Protein AF-0000000084762102 (afdb_homodimer)

InterPro domains:
  IPR044660 Transcription factor IBH1-like [PTHR33124] (9-179)
  IPR059002 IBH1-like, N-terminal domain [PF26576] (8-66)

Sequence (370 aa):
MHAPTSSRKFKKAFMEQLLVSLQVAGLTSKTMGLQERRDAVRLSSDVAMAVARGRAAPWARALVARHASERRNEALLRRILGGAGYESAAAAGRSRKIVRRSHGACRRKRIKSSVMAASSGSNGGAMVARRMVKKRLQVLRKLVPGGEALHGSFSLLSQVLDYVACLKTQVELMQRLCKGSPAAAMHAPTSSRKFKKAFMEQLLVSLQVAGLTSKTMGLQERRDAVRLSSDVAMAVARGRAAPWARALVARHASERRNEALLRRILGGAGYESAAAAGRSRKIVRRSHGACRRKRIKSSVMAASSGSNGGAMVARRMVKKRLQVLRKLVPGGEALHGSFSLLSQVLDYVACLKTQVELMQRLCKGSPAAA

Nearest PDB structures (foldseek):
  8abq-assembly1_A  TM=1.890E-01  e=4.318E+00  Homo sapiens
  5m4y-assembly3_E  TM=2.101E-01  e=5.786E+00  Saccharomyces cerevisiae S288C
  4p1n-assembly1_A  TM=1.902E-01  e=8.547E+00  Kluyveromyces marxianus
  8abq-assembly1_A  TM=1.891E-01  e=4.547E+00  Homo sapiens
  5m4y-assembly3_E  TM=2.101E-01  e=6.715E+00  Saccharomyces cerevisiae S288C

Organism: Brachypodium distachyon (NCBI:txid15368)

Structure (mmCIF, N/CA/C/O backbone):
data_AF-0000000084762102-model_v1
#
loop_
_entity.id
_entity.type
_entity.pdbx_description
1 polymer 'BHLH domain-containing protein'
#
loop_
_atom_site.group_PDB
_atom_site.id
_atom_site.type_symbol
_atom_site.label_atom_id
_atom_site.label_alt_id
_atom_site.label_comp_id
_atom_site.label_asym_id
_atom_site.label_entity_id
_atom_site.label_seq_id
_atom_site.pdbx_PDB_ins_code
_atom_site.Cartn_x
_atom_site.Cartn_y
_atom_site.Cartn_z
_atom_site.occupancy
_atom_site.B_iso_or_equiv
_atom_site.auth_seq_id
_atom_site.auth_comp_id
_atom_site.auth_asym_id
_atom_site.auth_atom_id
_atom_site.pdbx_PDB_model_num
ATOM 1 N N . MET A 1 1 ? 0.355 -17.281 11.844 1 30.28 1 MET A N 1
ATOM 2 C CA . MET A 1 1 ? 1.387 -16.328 12.211 1 30.28 1 MET A CA 1
ATOM 3 C C . MET A 1 1 ? 1.062 -14.938 11.656 1 30.28 1 MET A C 1
ATOM 5 O O . MET A 1 1 ? 0.803 -14.789 10.461 1 30.28 1 MET A O 1
ATOM 9 N N . HIS A 1 2 ? 0.447 -14.078 12.375 1 42.88 2 HIS A N 1
ATOM 10 C CA . HIS A 1 2 ? 0.107 -12.703 12.039 1 42.88 2 HIS A CA 1
ATOM 11 C C . HIS A 1 2 ? 1.284 -11.992 11.383 1 42.88 2 HIS A C 1
ATOM 13 O O . HIS A 1 2 ? 2.441 -12.273 11.695 1 42.88 2 HIS A O 1
ATOM 19 N N . ALA A 1 3 ? 1.123 -11.555 10.203 1 54.53 3 ALA A N 1
ATOM 20 C CA . ALA A 1 3 ? 2.229 -10.82 9.586 1 54.53 3 ALA A CA 1
ATOM 21 C C . ALA A 1 3 ? 2.863 -9.852 10.57 1 54.53 3 ALA A C 1
ATOM 23 O O . ALA A 1 3 ? 2.16 -9.148 11.305 1 54.53 3 ALA A O 1
ATOM 24 N N . PRO A 1 4 ? 4.129 -10.109 11.008 1 54.22 4 PRO A N 1
ATOM 25 C CA . PRO A 1 4 ? 4.824 -9.258 11.969 1 54.22 4 PRO A CA 1
ATOM 26 C C . PRO A 1 4 ? 4.457 -7.781 11.828 1 54.22 4 PRO A C 1
ATOM 28 O O . PRO A 1 4 ? 4.438 -7.047 12.82 1 54.22 4 PRO A O 1
ATOM 31 N N . THR A 1 5 ? 3.953 -7.406 10.648 1 63.97 5 THR A N 1
ATOM 32 C CA . THR A 1 5 ? 3.746 -5.988 10.383 1 63.97 5 THR A CA 1
ATOM 33 C C . THR A 1 5 ? 2.352 -5.551 10.82 1 63.97 5 THR A C 1
ATOM 35 O O . THR A 1 5 ? 2.051 -4.355 10.844 1 63.97 5 THR A O 1
ATOM 38 N N . SER A 1 6 ? 1.532 -6.426 11.148 1 64.31 6 SER A N 1
ATOM 39 C CA . SER A 1 6 ? 0.206 -6.047 11.625 1 64.31 6 SER A CA 1
ATOM 40 C C . SER A 1 6 ? 0.174 -5.93 13.141 1 64.31 6 SER A C 1
ATOM 42 O O . SER A 1 6 ? -0.817 -5.473 13.719 1 64.31 6 SER A O 1
ATOM 44 N N . SER A 1 7 ? 1.326 -6.07 13.633 1 76.88 7 SER A N 1
ATOM 45 C CA . SER A 1 7 ? 1.399 -6.117 15.086 1 76.88 7 SER A CA 1
ATOM 46 C C . SER A 1 7 ? 1.451 -4.715 15.68 1 76.88 7 SER A C 1
ATOM 48 O O . SER A 1 7 ? 1.915 -3.777 15.031 1 76.88 7 SER A O 1
ATOM 50 N N . ARG A 1 8 ? 0.968 -4.668 16.891 1 86 8 ARG A N 1
ATOM 51 C CA . ARG A 1 8 ? 1.026 -3.439 17.672 1 86 8 ARG A CA 1
ATOM 52 C C . ARG A 1 8 ? 2.469 -2.992 17.891 1 86 8 ARG A C 1
ATOM 54 O O . ARG A 1 8 ? 2.758 -1.793 17.891 1 86 8 ARG A O 1
ATOM 61 N N . LYS A 1 9 ? 3.303 -3.982 18.047 1 90.38 9 LYS A N 1
ATOM 62 C CA . LYS A 1 9 ? 4.715 -3.68 18.25 1 90.38 9 LYS A CA 1
ATOM 63 C C . LYS A 1 9 ? 5.312 -2.992 17.031 1 90.38 9 LYS A C 1
ATOM 65 O O . LYS A 1 9 ? 6.059 -2.018 17.156 1 90.38 9 LYS A O 1
ATOM 70 N N . PHE A 1 10 ? 4.992 -3.404 15.906 1 93.81 10 PHE A N 1
ATOM 71 C CA . PHE A 1 10 ? 5.492 -2.809 14.68 1 93.81 10 PHE A CA 1
ATOM 72 C C . PHE A 1 10 ? 4.945 -1.397 14.492 1 93.81 10 PHE A C 1
ATOM 74 O O . PHE A 1 10 ? 5.688 -0.476 14.148 1 93.81 10 PHE A O 1
ATOM 81 N N . LYS A 1 11 ? 3.75 -1.204 14.727 1 93.19 11 LYS A N 1
ATOM 82 C CA . LYS A 1 11 ? 3.123 0.104 14.555 1 93.19 11 LYS A CA 1
ATOM 83 C C . LYS A 1 11 ? 3.732 1.132 15.508 1 93.19 11 LYS A C 1
ATOM 85 O O . LYS A 1 11 ? 3.955 2.281 15.125 1 93.19 11 LYS A O 1
ATOM 90 N N . LYS A 1 12 ? 3.979 0.691 16.719 1 94.38 12 LYS A N 1
ATOM 91 C CA . LYS A 1 12 ? 4.598 1.583 17.688 1 94.38 12 LYS A CA 1
ATOM 92 C C . LYS A 1 12 ? 6.012 1.969 17.266 1 94.38 12 LYS A C 1
ATOM 94 O O . LYS A 1 12 ? 6.379 3.145 17.312 1 94.38 12 LYS A O 1
ATOM 99 N N . ALA A 1 13 ? 6.758 0.988 16.859 1 95.12 13 ALA A N 1
ATOM 100 C CA . ALA A 1 13 ? 8.117 1.249 16.391 1 95.12 13 ALA A CA 1
ATOM 101 C C . ALA A 1 13 ? 8.109 2.172 15.172 1 95.12 13 ALA A C 1
ATOM 103 O O . ALA A 1 13 ? 8.922 3.09 15.078 1 95.12 13 ALA A O 1
ATOM 104 N N . PHE A 1 14 ? 7.223 1.948 14.312 1 96.5 14 PHE A N 1
ATOM 105 C CA . PHE A 1 14 ? 7.07 2.76 13.109 1 96.5 14 PHE A CA 1
ATOM 106 C C . PHE A 1 14 ? 6.734 4.203 13.469 1 96.5 14 PHE A C 1
ATOM 108 O O . PHE A 1 14 ? 7.371 5.133 12.977 1 96.5 14 PHE A O 1
ATOM 115 N N . MET A 1 15 ? 5.809 4.367 14.328 1 94.38 15 MET A N 1
ATOM 116 C CA . MET A 1 15 ? 5.379 5.711 14.719 1 94.38 15 MET A CA 1
ATOM 117 C C . MET A 1 15 ? 6.512 6.465 15.406 1 94.38 15 MET A C 1
ATOM 119 O O . MET A 1 15 ? 6.742 7.641 15.125 1 94.38 15 MET A O 1
ATOM 123 N N . GLU A 1 16 ? 7.164 5.762 16.234 1 95.44 16 GLU A N 1
ATOM 124 C CA . GLU A 1 16 ? 8.297 6.375 16.922 1 95.44 16 GLU A CA 1
ATOM 125 C C . GLU A 1 16 ? 9.367 6.82 15.93 1 95.44 16 GLU A C 1
ATOM 127 O O . GLU A 1 16 ? 9.859 7.949 16 1 95.44 16 GLU A O 1
ATOM 132 N N . GLN A 1 17 ? 9.68 5.953 15.016 1 95.69 17 GLN A N 1
ATOM 133 C CA . GLN A 1 17 ? 10.68 6.285 14.008 1 95.69 17 GLN A CA 1
ATOM 134 C C . GLN A 1 17 ? 10.211 7.422 13.109 1 95.69 17 GLN A C 1
ATOM 136 O O . GLN A 1 17 ? 11.008 8.266 12.703 1 95.69 17 GLN A O 1
ATOM 141 N N . LEU A 1 18 ? 8.977 7.41 12.773 1 94.69 18 LEU A N 1
ATOM 142 C CA . LEU A 1 18 ? 8.398 8.445 11.922 1 94.69 18 LEU A CA 1
ATOM 143 C C . LEU A 1 18 ? 8.5 9.812 12.578 1 94.69 18 LEU A C 1
ATOM 145 O O . LEU A 1 18 ? 8.953 10.773 11.953 1 94.69 18 LEU A O 1
ATOM 149 N N . LEU A 1 19 ? 8.203 9.906 13.82 1 93.44 19 LEU A N 1
ATOM 150 C CA . LEU A 1 19 ? 8.227 11.172 14.547 1 93.44 19 LEU A CA 1
ATOM 151 C C . LEU A 1 19 ? 9.648 11.695 14.68 1 93.44 19 LEU A C 1
ATOM 153 O O . LEU A 1 19 ? 9.898 12.891 14.492 1 93.44 19 LEU A O 1
ATOM 157 N N . VAL A 1 20 ? 10.531 10.828 14.992 1 94.06 20 VAL A N 1
ATOM 158 C CA . VAL A 1 20 ? 11.938 11.211 15.094 1 94.06 20 VAL A CA 1
ATOM 159 C C . VAL A 1 20 ? 12.438 11.719 13.742 1 94.06 20 VAL A C 1
ATOM 161 O O . VAL A 1 20 ? 13.094 12.758 13.672 1 94.06 20 VAL A O 1
ATOM 164 N N . SER A 1 21 ? 12.117 11.023 12.672 1 95.19 21 SER A N 1
ATOM 165 C CA . SER A 1 21 ? 12.57 11.398 11.336 1 95.19 21 SER A CA 1
ATOM 166 C C . SER A 1 21 ? 12 12.742 10.906 1 95.19 21 SER A C 1
ATOM 168 O O . SER A 1 21 ? 12.703 13.562 10.32 1 95.19 21 SER A O 1
ATOM 170 N N . LEU A 1 22 ? 10.781 12.938 11.188 1 93 22 LEU A N 1
ATOM 171 C CA . LEU A 1 22 ? 10.141 14.211 10.859 1 93 22 LEU A CA 1
ATOM 172 C C . LEU A 1 22 ? 10.805 15.359 11.609 1 93 22 LEU A C 1
ATOM 174 O O . LEU A 1 22 ? 11.023 16.438 11.039 1 93 22 LEU A O 1
ATOM 178 N N . GLN A 1 23 ? 11.109 15.094 12.82 1 92.62 23 GLN A N 1
ATOM 179 C CA . GLN A 1 23 ? 11.75 16.109 13.648 1 92.62 23 GLN A CA 1
ATOM 180 C C . GLN A 1 23 ? 13.133 16.469 13.117 1 92.62 23 GLN A C 1
ATOM 182 O O . GLN A 1 23 ? 13.461 17.641 12.969 1 92.62 23 GLN A O 1
ATOM 187 N N . VAL A 1 24 ? 13.859 15.484 12.82 1 94 24 VAL A N 1
ATOM 188 C CA . VAL A 1 24 ? 15.227 15.711 12.367 1 94 24 VAL A CA 1
ATOM 189 C C . VAL A 1 24 ? 15.219 16.312 10.969 1 94 24 VAL A C 1
ATOM 191 O O . VAL A 1 24 ? 16.156 17.016 10.578 1 94 24 VAL A O 1
ATOM 194 N N . ALA A 1 25 ? 14.203 16.016 10.188 1 93.69 25 ALA A N 1
ATOM 195 C CA . ALA A 1 25 ? 14.062 16.594 8.852 1 93.69 25 ALA A CA 1
ATOM 196 C C . ALA A 1 25 ? 13.742 18.078 8.938 1 93.69 25 ALA A C 1
ATOM 198 O O . ALA A 1 25 ? 13.898 18.812 7.953 1 93.69 25 ALA A O 1
ATOM 199 N N . GLY A 1 26 ? 13.289 18.562 10.062 1 88.19 26 GLY A N 1
ATOM 200 C CA . GLY A 1 26 ? 13.062 19.984 10.273 1 88.19 26 GLY A CA 1
ATOM 201 C C . GLY A 1 26 ? 11.625 20.391 10.016 1 88.19 26 GLY A C 1
ATOM 202 O O . GLY A 1 26 ? 11.359 21.547 9.68 1 88.19 26 GLY A O 1
ATOM 203 N N . LEU A 1 27 ? 10.742 19.516 10.008 1 82.31 27 LEU A N 1
ATOM 204 C CA . LEU A 1 27 ? 9.359 19.828 9.656 1 82.31 27 LEU A CA 1
ATOM 205 C C . LEU A 1 27 ? 8.75 20.812 10.656 1 82.31 27 LEU A C 1
ATOM 207 O O . LEU A 1 27 ? 7.75 21.469 10.359 1 82.31 27 LEU A O 1
ATOM 211 N N . THR A 1 28 ? 9.391 21 11.664 1 76.75 28 THR A N 1
ATOM 212 C CA . THR A 1 28 ? 8.898 21.984 12.617 1 76.75 28 THR A CA 1
ATOM 213 C C . THR A 1 28 ? 9.406 23.391 12.258 1 76.75 28 THR A C 1
ATOM 215 O O . THR A 1 28 ? 8.945 24.375 12.828 1 76.75 28 THR A O 1
ATOM 218 N N . SER A 1 29 ? 10.203 23.328 11.25 1 77.62 29 SER A N 1
ATOM 219 C CA . SER A 1 29 ? 10.758 24.625 10.859 1 77.62 29 SER A CA 1
ATOM 220 C C . SER A 1 29 ? 9.773 25.406 10.008 1 77.62 29 SER A C 1
ATOM 222 O O . SER A 1 29 ? 9.094 24.844 9.148 1 77.62 29 SER A O 1
ATOM 224 N N . LYS A 1 30 ? 9.703 26.703 10.164 1 76.12 30 LYS A N 1
ATOM 225 C CA . LYS A 1 30 ? 8.805 27.594 9.438 1 76.12 30 LYS A CA 1
ATOM 226 C C . LYS A 1 30 ? 9.438 28.062 8.125 1 76.12 30 LYS A C 1
ATOM 228 O O . LYS A 1 30 ? 8.758 28.656 7.277 1 76.12 30 LYS A O 1
ATOM 233 N N . THR A 1 31 ? 10.586 27.656 7.871 1 83.38 31 THR A N 1
ATOM 234 C CA . THR A 1 31 ? 11.281 28.188 6.703 1 83.38 31 THR A CA 1
ATOM 235 C C . THR A 1 31 ? 11.258 27.172 5.555 1 83.38 31 THR A C 1
ATOM 237 O O . THR A 1 31 ? 11.68 27.5 4.441 1 83.38 31 THR A O 1
ATOM 240 N N . MET A 1 32 ? 10.688 26.172 5.84 1 84.19 32 MET A N 1
ATOM 241 C CA . MET A 1 32 ? 10.688 25.125 4.816 1 84.19 32 MET A CA 1
ATOM 242 C C . MET A 1 32 ? 9.641 25.422 3.746 1 84.19 32 MET A C 1
ATOM 244 O O . MET A 1 32 ? 8.492 25.75 4.066 1 84.19 32 MET A O 1
ATOM 248 N N . GLY A 1 33 ? 10.109 25.406 2.48 1 86.25 33 GLY A N 1
ATOM 249 C CA . GLY A 1 33 ? 9.172 25.547 1.385 1 86.25 33 GLY A CA 1
ATOM 250 C C . GLY A 1 33 ? 8.211 24.391 1.256 1 86.25 33 GLY A C 1
ATOM 251 O O . GLY A 1 33 ? 8.391 23.344 1.897 1 86.25 33 GLY A O 1
ATOM 252 N N . LEU A 1 34 ? 7.199 24.531 0.504 1 85.81 34 LEU A N 1
ATOM 253 C CA . LEU A 1 34 ? 6.137 23.547 0.362 1 85.81 34 LEU A CA 1
ATOM 254 C C . LEU A 1 34 ? 6.676 22.234 -0.212 1 85.81 34 LEU A C 1
ATOM 256 O O . LEU A 1 34 ? 6.379 21.156 0.305 1 85.81 34 LEU A O 1
ATOM 260 N N . GLN A 1 35 ? 7.492 22.391 -1.281 1 89.44 35 GLN A N 1
ATOM 261 C CA . GLN A 1 35 ? 8.055 21.203 -1.915 1 89.44 35 GLN A CA 1
ATOM 262 C C . GLN A 1 35 ? 9.023 20.484 -0.979 1 89.44 35 GLN A C 1
ATOM 264 O O . GLN A 1 35 ? 9.031 19.266 -0.909 1 89.44 35 GLN A O 1
ATOM 269 N N . GLU A 1 36 ? 9.797 21.25 -0.343 1 90.06 36 GLU A N 1
ATOM 270 C CA . GLU A 1 36 ? 10.75 20.656 0.597 1 90.06 36 GLU A CA 1
ATOM 271 C C . GLU A 1 36 ? 10.031 19.953 1.741 1 90.06 36 GLU A C 1
ATOM 273 O O . GLU A 1 36 ? 10.477 18.906 2.209 1 90.06 36 GLU A O 1
ATOM 278 N N . ARG A 1 37 ? 8.953 20.531 2.174 1 89.69 37 ARG A N 1
ATOM 279 C CA . ARG A 1 37 ? 8.148 19.922 3.236 1 89.69 37 ARG A CA 1
ATOM 280 C C . ARG A 1 37 ? 7.547 18.609 2.789 1 89.69 37 ARG A C 1
ATOM 282 O O . ARG A 1 37 ? 7.547 17.625 3.545 1 89.69 37 ARG A O 1
ATOM 289 N N . ARG A 1 38 ? 7.066 18.641 1.606 1 88.56 38 ARG A N 1
ATOM 290 C CA . ARG A 1 38 ? 6.512 17.422 1.04 1 88.56 38 ARG A CA 1
ATOM 291 C C . ARG A 1 38 ? 7.57 16.328 0.961 1 88.56 38 ARG A C 1
ATOM 293 O O . ARG A 1 38 ? 7.305 15.164 1.301 1 88.56 38 ARG A O 1
ATOM 300 N N . ASP A 1 39 ? 8.719 16.703 0.572 1 93.5 39 ASP A N 1
ATOM 301 C CA . ASP A 1 39 ? 9.805 15.742 0.471 1 93.5 39 ASP A CA 1
ATOM 302 C C . ASP A 1 39 ? 10.227 15.234 1.851 1 93.5 39 ASP A C 1
ATOM 304 O O . ASP A 1 39 ? 10.562 14.062 2.012 1 93.5 39 ASP A O 1
ATOM 308 N N . ALA A 1 40 ? 10.188 16.109 2.744 1 94.56 40 ALA A N 1
ATOM 309 C CA . ALA A 1 40 ? 10.555 15.742 4.109 1 94.56 40 ALA A CA 1
ATOM 310 C C . ALA A 1 40 ? 9.586 14.703 4.672 1 94.56 40 ALA A C 1
ATOM 312 O O . ALA A 1 40 ? 10.016 13.727 5.297 1 94.56 40 ALA A O 1
ATOM 313 N N . VAL A 1 41 ? 8.305 14.883 4.457 1 94.06 41 VAL A N 1
ATOM 314 C CA . VAL A 1 41 ? 7.301 13.938 4.938 1 94.06 41 VAL A CA 1
ATOM 315 C C . VAL A 1 41 ? 7.457 12.602 4.211 1 94.06 41 VAL A C 1
ATOM 317 O O . VAL A 1 41 ? 7.461 11.547 4.84 1 94.06 41 VAL A O 1
ATOM 320 N N . ARG A 1 42 ? 7.633 12.68 2.949 1 95 42 ARG A N 1
ATOM 321 C CA . ARG A 1 42 ? 7.777 11.484 2.121 1 95 42 ARG A CA 1
ATOM 322 C C . ARG A 1 42 ? 8.992 10.664 2.547 1 95 42 ARG A C 1
ATOM 324 O O . ARG A 1 42 ? 8.875 9.469 2.83 1 95 42 ARG A O 1
ATOM 331 N N . LEU A 1 43 ? 10.102 11.289 2.609 1 97 43 LEU A N 1
ATOM 332 C CA . LEU A 1 43 ? 11.344 10.594 2.934 1 97 43 LEU A CA 1
ATOM 333 C C . LEU A 1 43 ? 11.312 10.078 4.371 1 97 43 LEU A C 1
ATOM 335 O O . LEU A 1 43 ? 11.727 8.953 4.641 1 97 43 LEU A O 1
ATOM 339 N N . SER A 1 44 ? 10.805 10.906 5.25 1 96.5 44 SER A N 1
ATOM 340 C CA . SER A 1 44 ? 10.719 10.492 6.645 1 96.5 44 SER A CA 1
ATOM 341 C C . SER A 1 44 ? 9.82 9.266 6.805 1 96.5 44 SER A C 1
ATOM 343 O O . SER A 1 44 ? 10.172 8.328 7.516 1 96.5 44 SER A O 1
ATOM 345 N N . SER A 1 45 ? 8.703 9.32 6.121 1 96.19 45 SER A N 1
ATOM 346 C CA . SER A 1 45 ? 7.75 8.219 6.25 1 96.19 45 SER A CA 1
ATOM 347 C C . SER A 1 45 ? 8.305 6.938 5.645 1 96.19 45 SER A C 1
ATOM 349 O O . SER A 1 45 ? 8.156 5.859 6.223 1 96.19 45 SER A O 1
ATOM 351 N N . ASP A 1 46 ? 8.938 7.008 4.5 1 96.69 46 ASP A N 1
ATOM 352 C CA . ASP A 1 46 ? 9.5 5.832 3.834 1 96.69 46 ASP A CA 1
ATOM 353 C C . ASP A 1 46 ? 10.664 5.258 4.629 1 96.69 46 ASP A C 1
ATOM 355 O O . ASP A 1 46 ? 10.758 4.043 4.809 1 96.69 46 ASP A O 1
ATOM 359 N N . VAL A 1 47 ? 11.492 6.098 5.145 1 96.94 47 VAL A N 1
ATOM 360 C CA . VAL A 1 47 ? 12.641 5.656 5.926 1 96.94 47 VAL A CA 1
ATOM 361 C C . VAL A 1 47 ? 12.164 5.043 7.242 1 96.94 47 VAL A C 1
ATOM 363 O O . VAL A 1 47 ? 12.656 3.99 7.656 1 96.94 47 VAL A O 1
ATOM 366 N N . ALA A 1 48 ? 11.227 5.707 7.863 1 96.81 48 ALA A N 1
ATOM 367 C CA . ALA A 1 48 ? 10.695 5.184 9.117 1 96.81 48 ALA A CA 1
ATOM 368 C C . ALA A 1 48 ? 10.117 3.785 8.93 1 96.81 48 ALA A C 1
ATOM 370 O O . ALA A 1 48 ? 10.328 2.9 9.758 1 96.81 48 ALA A O 1
ATOM 371 N N . MET A 1 49 ? 9.422 3.594 7.852 1 95.75 49 MET A N 1
ATOM 372 C CA . MET A 1 49 ? 8.859 2.283 7.527 1 95.75 49 MET A CA 1
ATOM 373 C C . MET A 1 49 ? 9.969 1.248 7.359 1 95.75 49 MET A C 1
ATOM 375 O O . MET A 1 49 ? 9.883 0.147 7.906 1 95.75 49 MET A O 1
ATOM 379 N N . ALA A 1 50 ? 10.945 1.618 6.617 1 96.62 50 ALA A N 1
ATOM 380 C CA . ALA A 1 50 ? 12.055 0.707 6.336 1 96.62 50 ALA A CA 1
ATOM 381 C C . ALA A 1 50 ? 12.805 0.347 7.613 1 96.62 50 ALA A C 1
ATOM 383 O O . ALA A 1 50 ? 13.109 -0.825 7.855 1 96.62 50 ALA A O 1
ATOM 384 N N . VAL A 1 51 ? 13.031 1.302 8.461 1 95.25 51 VAL A N 1
ATOM 385 C CA . VAL A 1 51 ? 13.797 1.103 9.688 1 95.25 51 VAL A CA 1
ATOM 386 C C . VAL A 1 51 ? 12.992 0.258 10.672 1 95.25 51 VAL A C 1
ATOM 388 O O . VAL A 1 51 ? 13.523 -0.666 11.289 1 95.25 51 VAL A O 1
ATOM 391 N N . ALA A 1 52 ? 11.727 0.611 10.773 1 95.62 52 ALA A N 1
ATOM 392 C CA . ALA A 1 52 ? 10.867 -0.124 11.695 1 95.62 52 ALA A CA 1
ATOM 393 C C . ALA A 1 52 ? 10.758 -1.593 11.297 1 95.62 52 ALA A C 1
ATOM 395 O O . ALA A 1 52 ? 10.703 -2.475 12.156 1 95.62 52 ALA A O 1
ATOM 396 N N . ARG A 1 53 ? 10.688 -1.909 10 1 94.69 53 ARG A N 1
ATOM 397 C CA . ARG A 1 53 ? 10.586 -3.287 9.523 1 94.69 53 ARG A CA 1
ATOM 398 C C . ARG A 1 53 ? 11.891 -4.039 9.742 1 94.69 53 ARG A C 1
ATOM 400 O O . ARG A 1 53 ? 11.883 -5.242 10.016 1 94.69 53 ARG A O 1
ATOM 407 N N . GLY A 1 54 ? 12.898 -3.318 9.508 1 90.31 54 GLY A N 1
ATOM 408 C CA . GLY A 1 54 ? 14.219 -3.914 9.656 1 90.31 54 GLY A CA 1
ATOM 409 C C . GLY A 1 54 ? 14.992 -3.979 8.359 1 90.31 54 GLY A C 1
ATOM 410 O O . GLY A 1 54 ? 14.43 -4.309 7.309 1 90.31 54 GLY A O 1
ATOM 411 N N . ARG A 1 55 ? 16.188 -3.852 8.508 1 76.31 55 ARG A N 1
ATOM 412 C CA . ARG A 1 55 ? 17.094 -3.736 7.375 1 76.31 55 ARG A CA 1
ATOM 413 C C . ARG A 1 55 ? 17.25 -5.07 6.648 1 76.31 55 ARG A C 1
ATOM 415 O O . ARG A 1 55 ? 17.703 -5.113 5.504 1 76.31 55 ARG A O 1
ATOM 422 N N . ALA A 1 56 ? 16.75 -5.988 7.289 1 82.25 56 ALA A N 1
ATOM 423 C CA . ALA A 1 56 ? 16.906 -7.312 6.699 1 82.25 56 ALA A CA 1
ATOM 424 C C . ALA A 1 56 ? 15.867 -7.555 5.605 1 82.25 56 ALA A C 1
ATOM 426 O O . ALA A 1 56 ? 16.031 -8.461 4.777 1 82.25 56 ALA A O 1
ATOM 427 N N . ALA A 1 57 ? 14.82 -6.746 5.641 1 90.25 57 ALA A N 1
ATOM 428 C CA . ALA A 1 57 ? 13.844 -6.891 4.57 1 90.25 57 ALA A CA 1
ATOM 429 C C . ALA A 1 57 ? 14.375 -6.32 3.258 1 90.25 57 ALA A C 1
ATOM 431 O O . ALA A 1 57 ? 14.711 -5.137 3.178 1 90.25 57 ALA A O 1
ATOM 432 N N . PRO A 1 58 ? 14.477 -7.117 2.219 1 91.69 58 PRO A N 1
ATOM 433 C CA . PRO A 1 58 ? 15.078 -6.676 0.96 1 91.69 58 PRO A CA 1
ATOM 434 C C . PRO A 1 58 ? 14.398 -5.438 0.381 1 91.69 58 PRO A C 1
ATOM 436 O O . PRO A 1 58 ? 15.07 -4.551 -0.151 1 91.69 58 PRO A O 1
ATOM 439 N N . TRP A 1 59 ? 13.086 -5.43 0.478 1 94.94 59 TRP A N 1
ATOM 440 C CA . TRP A 1 59 ? 12.383 -4.277 -0.076 1 94.94 59 TRP A CA 1
ATOM 441 C C . TRP A 1 59 ? 12.742 -3.006 0.687 1 94.94 59 TRP A C 1
ATOM 443 O O . TRP A 1 59 ? 12.812 -1.922 0.101 1 94.94 59 TRP A O 1
ATOM 453 N N . ALA A 1 60 ? 12.969 -3.068 2.002 1 96.38 60 ALA A N 1
ATOM 454 C CA . ALA A 1 60 ? 13.289 -1.92 2.846 1 96.38 60 ALA A CA 1
ATOM 455 C C . ALA A 1 60 ? 14.625 -1.306 2.455 1 96.38 60 ALA A C 1
ATOM 457 O O . ALA A 1 60 ? 14.734 -0.09 2.273 1 96.38 60 ALA A O 1
ATOM 458 N N . ARG A 1 61 ? 15.57 -2.178 2.271 1 94.38 61 ARG A N 1
ATOM 459 C CA . ARG A 1 61 ? 16.891 -1.721 1.84 1 94.38 61 ARG A CA 1
ATOM 460 C C . ARG A 1 61 ? 16.828 -1.101 0.448 1 94.38 61 ARG A C 1
ATOM 462 O O . ARG A 1 61 ? 17.422 -0.055 0.2 1 94.38 61 ARG A O 1
ATOM 469 N N . ALA A 1 62 ? 16.125 -1.75 -0.394 1 96 62 ALA A N 1
ATOM 470 C CA . ALA A 1 62 ? 16 -1.271 -1.77 1 96 62 ALA A CA 1
ATOM 471 C C . ALA A 1 62 ? 15.297 0.084 -1.82 1 96 62 ALA A C 1
ATOM 473 O O . ALA A 1 62 ? 15.68 0.958 -2.602 1 96 62 ALA A O 1
ATOM 474 N N . LEU A 1 63 ? 14.312 0.29 -1.018 1 96.06 63 LEU A N 1
ATOM 475 C CA . LEU A 1 63 ? 13.547 1.532 -0.97 1 96.06 63 LEU A CA 1
ATOM 476 C C . LEU A 1 63 ? 14.438 2.701 -0.56 1 96.06 63 LEU A C 1
ATOM 478 O O . LEU A 1 63 ? 14.445 3.742 -1.222 1 96.06 63 LEU A O 1
ATOM 482 N N . VAL A 1 64 ? 15.18 2.477 0.509 1 96.81 64 VAL A N 1
ATOM 483 C CA . VAL A 1 64 ? 16.047 3.529 1.021 1 96.81 64 VAL A CA 1
ATOM 484 C C . VAL A 1 64 ? 17.172 3.812 0.017 1 96.81 64 VAL A C 1
ATOM 486 O O . VAL A 1 64 ? 17.516 4.969 -0.22 1 96.81 64 VAL A O 1
ATOM 489 N N . ALA A 1 65 ? 17.656 2.777 -0.606 1 96.31 65 ALA A N 1
ATOM 490 C CA . ALA A 1 65 ? 18.703 2.938 -1.612 1 96.31 65 ALA A CA 1
ATOM 491 C C . ALA A 1 65 ? 18.188 3.742 -2.807 1 96.31 65 ALA A C 1
ATOM 493 O O . ALA A 1 65 ? 18.922 4.57 -3.359 1 96.31 65 ALA A O 1
ATOM 494 N N . ARG A 1 66 ? 16.984 3.48 -3.178 1 94.75 66 ARG A N 1
ATOM 495 C CA . ARG A 1 66 ? 16.391 4.215 -4.293 1 94.75 66 ARG A CA 1
ATOM 496 C C . ARG A 1 66 ? 16.297 5.703 -3.979 1 94.75 66 ARG A C 1
ATOM 498 O O . ARG A 1 66 ? 16.656 6.543 -4.812 1 94.75 66 ARG A O 1
ATOM 505 N N . HIS A 1 67 ? 15.875 6.004 -2.822 1 96.5 67 HIS A N 1
ATOM 506 C CA . HIS A 1 67 ? 15.812 7.398 -2.404 1 96.5 67 HIS A CA 1
ATOM 507 C C . HIS A 1 67 ? 17.203 8.031 -2.369 1 96.5 67 HIS A C 1
ATOM 509 O O . HIS A 1 67 ? 17.375 9.18 -2.773 1 96.5 67 HIS A O 1
ATOM 515 N N . ALA A 1 68 ? 18.141 7.281 -1.892 1 96.75 68 ALA A N 1
ATOM 516 C CA . ALA A 1 68 ? 19.5 7.785 -1.7 1 96.75 68 ALA A CA 1
ATOM 517 C C . ALA A 1 68 ? 20.188 8.008 -3.041 1 96.75 68 ALA A C 1
ATOM 519 O O . ALA A 1 68 ? 21.156 8.766 -3.121 1 96.75 68 ALA A O 1
ATOM 520 N N . SER A 1 69 ? 19.703 7.379 -4.059 1 94.56 69 SER A N 1
ATOM 521 C CA . SER A 1 69 ? 20.312 7.496 -5.375 1 94.56 69 SER A CA 1
ATOM 522 C C . SER A 1 69 ? 19.938 8.812 -6.047 1 94.56 69 SER A C 1
ATOM 524 O O . SER A 1 69 ? 20.578 9.227 -7.016 1 94.56 69 SER A O 1
ATOM 526 N N . GLU A 1 70 ? 18.922 9.414 -5.562 1 93.75 70 GLU A N 1
ATOM 527 C CA . GLU A 1 70 ? 18.5 10.703 -6.105 1 93.75 70 GLU A CA 1
ATOM 528 C C . GLU A 1 70 ? 19.219 11.859 -5.418 1 93.75 70 GLU A C 1
ATOM 530 O O . GLU A 1 70 ? 19.031 12.086 -4.219 1 93.75 70 GLU A O 1
ATOM 535 N N . ARG A 1 71 ? 19.906 12.633 -6.129 1 92.44 71 ARG A N 1
ATOM 536 C CA . ARG A 1 71 ? 20.734 13.703 -5.594 1 92.44 71 ARG A CA 1
ATOM 537 C C . ARG A 1 71 ? 19.891 14.727 -4.84 1 92.44 71 ARG A C 1
ATOM 539 O O . ARG A 1 71 ? 20.344 15.289 -3.836 1 92.44 71 ARG A O 1
ATOM 546 N N . ARG A 1 72 ? 18.688 14.945 -5.273 1 93.44 72 ARG A N 1
ATOM 547 C CA . ARG A 1 72 ? 17.828 15.945 -4.664 1 93.44 72 ARG A CA 1
ATOM 548 C C . ARG A 1 72 ? 17.484 15.578 -3.225 1 93.44 72 ARG A C 1
ATOM 550 O O . ARG A 1 72 ? 17.109 16.438 -2.428 1 93.44 72 ARG A O 1
ATOM 557 N N . ASN A 1 73 ? 17.641 14.305 -2.92 1 96.25 73 ASN A N 1
ATOM 558 C CA . ASN A 1 73 ? 17.25 13.82 -1.596 1 96.25 73 ASN A CA 1
ATOM 559 C C . ASN A 1 73 ? 18.438 13.812 -0.637 1 96.25 73 ASN A C 1
ATOM 561 O O . ASN A 1 73 ? 18.281 13.547 0.554 1 96.25 73 ASN A O 1
ATOM 565 N N . GLU A 1 74 ? 19.594 14.102 -1.095 1 96.75 74 GLU A N 1
ATOM 566 C CA . GLU A 1 74 ? 20.828 13.883 -0.341 1 96.75 74 GLU A CA 1
ATOM 567 C C . GLU A 1 74 ? 20.812 14.664 0.971 1 96.75 74 GLU A C 1
ATOM 569 O O . GLU A 1 74 ? 21.031 14.086 2.043 1 96.75 74 GLU A O 1
ATOM 574 N N . ALA A 1 75 ? 20.578 15.945 0.929 1 95.56 75 ALA A N 1
ATOM 575 C CA . ALA A 1 75 ? 20.641 16.781 2.123 1 95.56 75 ALA A CA 1
ATOM 576 C C . ALA A 1 75 ? 19.656 16.312 3.182 1 95.56 75 ALA A C 1
ATOM 578 O O . ALA A 1 75 ? 20.016 16.125 4.348 1 95.56 75 ALA A O 1
ATOM 579 N N . LEU A 1 76 ? 18.469 16.062 2.816 1 95.19 76 LEU A N 1
ATOM 580 C CA . LEU A 1 76 ? 17.422 15.633 3.736 1 95.19 76 LEU A CA 1
ATOM 581 C C . LEU A 1 76 ? 17.719 14.234 4.281 1 95.19 76 LEU A C 1
ATOM 583 O O . LEU A 1 76 ? 17.547 13.984 5.477 1 95.19 76 LEU A O 1
ATOM 587 N N . LEU A 1 77 ? 18.188 13.383 3.453 1 97.25 77 LEU A N 1
ATOM 588 C CA . LEU A 1 77 ? 18.438 12.008 3.879 1 97.25 77 LEU A CA 1
ATOM 589 C C . LEU A 1 77 ? 19.641 11.945 4.824 1 97.25 77 LEU A C 1
ATOM 591 O O . LEU A 1 77 ? 19.672 11.102 5.723 1 97.25 77 LEU A O 1
ATOM 595 N N . ARG A 1 78 ? 20.562 12.852 4.625 1 97.19 78 ARG A N 1
ATOM 596 C CA . ARG A 1 78 ? 21.688 12.922 5.562 1 97.19 78 ARG A CA 1
ATOM 597 C C . ARG A 1 78 ? 21.203 13.328 6.953 1 97.19 78 ARG A C 1
ATOM 599 O O . ARG A 1 78 ? 21.734 12.859 7.961 1 97.19 78 ARG A O 1
ATOM 606 N N . ARG A 1 79 ? 20.25 14.164 6.953 1 95.81 79 ARG A N 1
ATOM 607 C CA . ARG A 1 79 ? 19.672 14.555 8.234 1 95.81 79 ARG A CA 1
ATOM 608 C C . ARG A 1 79 ? 18.891 13.406 8.867 1 95.81 79 ARG A C 1
ATOM 610 O O . ARG A 1 79 ? 19.031 13.141 10.062 1 95.81 79 ARG A O 1
ATOM 617 N N . ILE A 1 80 ? 18.172 12.656 8.109 1 96.44 80 ILE A N 1
ATOM 618 C CA . ILE A 1 80 ? 17.234 11.641 8.602 1 96.44 80 ILE A CA 1
ATOM 619 C C . ILE A 1 80 ? 18.016 10.375 8.984 1 96.44 80 ILE A C 1
ATOM 621 O O . ILE A 1 80 ? 17.75 9.773 10.031 1 96.44 80 ILE A O 1
ATOM 625 N N . LEU A 1 81 ? 18.969 10.008 8.156 1 96.38 81 LEU A N 1
ATOM 626 C CA . LEU A 1 81 ? 19.656 8.734 8.344 1 96.38 81 LEU A CA 1
ATOM 627 C C . LEU A 1 81 ? 20.984 8.93 9.062 1 96.38 81 LEU A C 1
ATOM 629 O O . LEU A 1 81 ? 21.578 7.969 9.562 1 96.38 81 LEU A O 1
ATOM 633 N N . GLY A 1 82 ? 21.484 10.188 9.07 1 95.62 82 GLY A N 1
ATOM 634 C CA . GLY A 1 82 ? 22.859 10.414 9.453 1 95.62 82 GLY A CA 1
ATOM 635 C C . GLY A 1 82 ? 23.844 10.211 8.312 1 95.62 82 GLY A C 1
ATOM 636 O O . GLY A 1 82 ? 23.516 9.578 7.309 1 95.62 82 GLY A O 1
ATOM 637 N N . GLY A 1 83 ? 25 10.695 8.43 1 94.88 83 GLY A N 1
ATOM 638 C CA . GLY A 1 83 ? 26 10.625 7.383 1 94.88 83 GLY A CA 1
ATOM 639 C C . GLY A 1 83 ? 26.344 9.195 6.988 1 94.88 83 GLY A C 1
ATOM 640 O O . GLY A 1 83 ? 26.281 8.836 5.812 1 94.88 83 GLY A O 1
ATOM 641 N N . ALA A 1 84 ? 26.656 8.383 7.898 1 95.19 84 ALA A N 1
ATOM 642 C CA . ALA A 1 84 ? 27.031 6.996 7.637 1 95.19 84 ALA A CA 1
ATOM 643 C C . ALA A 1 84 ? 25.891 6.215 7.012 1 95.19 84 ALA A C 1
ATOM 645 O O . ALA A 1 84 ? 26.094 5.418 6.09 1 95.19 84 ALA A O 1
ATOM 646 N N . GLY A 1 85 ? 24.688 6.516 7.551 1 94.56 85 GLY A N 1
ATOM 647 C CA . GLY A 1 85 ? 23.516 5.852 7.016 1 94.56 85 GLY A CA 1
ATOM 648 C C . GLY A 1 85 ? 23.234 6.203 5.566 1 94.56 85 GLY A C 1
ATOM 649 O O . GLY A 1 85 ? 22.922 5.328 4.762 1 94.56 85 GLY A O 1
ATOM 650 N N . TYR A 1 86 ? 23.359 7.391 5.289 1 96.38 86 TYR A N 1
ATOM 651 C CA . TYR A 1 86 ? 23.156 7.844 3.92 1 96.38 86 TYR A CA 1
ATOM 652 C C . TYR A 1 86 ? 24.188 7.238 2.982 1 96.38 86 TYR A C 1
ATOM 654 O O . TYR A 1 86 ? 23.859 6.762 1.895 1 96.38 86 TYR A O 1
ATOM 662 N N . GLU A 1 87 ? 25.453 7.25 3.408 1 95.81 87 GLU A N 1
ATOM 663 C CA . GLU A 1 87 ? 26.516 6.727 2.561 1 95.81 87 GLU A CA 1
ATOM 664 C C . GLU A 1 87 ? 26.312 5.246 2.258 1 95.81 87 GLU A C 1
ATOM 666 O O . GLU A 1 87 ? 26.531 4.801 1.131 1 95.81 87 GLU A O 1
ATOM 671 N N . SER A 1 88 ? 25.922 4.551 3.236 1 94.31 88 SER A N 1
ATOM 672 C CA . SER A 1 88 ? 25.656 3.131 3.053 1 94.31 88 SER A CA 1
ATOM 673 C C . SER A 1 88 ? 24.516 2.91 2.066 1 94.31 88 SER A C 1
ATOM 675 O O . SER A 1 88 ? 24.609 2.061 1.179 1 94.31 88 SER A O 1
ATOM 677 N N . ALA A 1 89 ? 23.438 3.676 2.248 1 94.38 89 ALA A N 1
ATOM 678 C CA . ALA A 1 89 ? 22.297 3.557 1.358 1 94.38 89 ALA A CA 1
ATOM 679 C C . ALA A 1 89 ? 22.656 3.977 -0.064 1 94.38 89 ALA A C 1
ATOM 681 O O . ALA A 1 89 ? 22.25 3.324 -1.03 1 94.38 89 ALA A O 1
ATOM 682 N N . ALA A 1 90 ? 23.406 4.992 -0.166 1 94.38 90 ALA A N 1
ATOM 683 C CA . ALA A 1 90 ? 23.812 5.504 -1.474 1 94.38 90 ALA A CA 1
ATOM 684 C C . ALA A 1 90 ? 24.703 4.5 -2.207 1 94.38 90 ALA A C 1
ATOM 686 O O . ALA A 1 90 ? 24.578 4.332 -3.424 1 94.38 90 ALA A O 1
ATOM 687 N N . ALA A 1 91 ? 25.531 3.893 -1.496 1 93.12 91 ALA A N 1
ATOM 688 C CA . ALA A 1 91 ? 26.406 2.875 -2.084 1 93.12 91 ALA A CA 1
ATOM 689 C C . ALA A 1 91 ? 25.578 1.706 -2.629 1 93.12 91 ALA A C 1
ATOM 691 O O . ALA A 1 91 ? 25.859 1.2 -3.719 1 93.12 91 ALA A O 1
ATOM 692 N N . ALA A 1 92 ? 24.625 1.362 -1.879 1 89.75 92 ALA A N 1
ATOM 693 C CA . ALA A 1 92 ? 23.75 0.277 -2.309 1 89.75 92 ALA A CA 1
ATOM 694 C C . ALA A 1 92 ? 22.984 0.657 -3.574 1 89.75 92 ALA A C 1
ATOM 696 O O . ALA A 1 92 ? 22.781 -0.178 -4.461 1 89.75 92 ALA A O 1
ATOM 697 N N . GLY A 1 93 ? 22.547 1.883 -3.684 1 86.62 93 GLY A N 1
ATOM 698 C CA . GLY A 1 93 ? 21.828 2.367 -4.852 1 86.62 93 GLY A CA 1
ATOM 699 C C . GLY A 1 93 ? 22.688 2.434 -6.098 1 86.62 93 GLY A C 1
ATOM 700 O O . GLY A 1 93 ? 22.219 2.121 -7.195 1 86.62 93 GLY A O 1
ATOM 701 N N . ARG A 1 94 ? 23.891 2.793 -6 1 84 94 ARG A N 1
ATOM 702 C CA . ARG A 1 94 ? 24.828 2.893 -7.113 1 84 94 ARG A CA 1
ATOM 703 C C . ARG A 1 94 ? 25.156 1.514 -7.672 1 84 94 ARG A C 1
ATOM 705 O O . ARG A 1 94 ? 25.266 1.338 -8.891 1 84 94 ARG A O 1
ATOM 712 N N . SER A 1 95 ? 25.234 0.614 -6.781 1 76.38 95 SER A N 1
ATOM 713 C CA . SER A 1 95 ? 25.547 -0.749 -7.203 1 76.38 95 SER A CA 1
ATOM 714 C C . SER A 1 95 ? 24.406 -1.354 -8.016 1 76.38 95 SER A C 1
ATOM 716 O O . SER A 1 95 ? 24.641 -2.061 -8.992 1 76.38 95 SER A O 1
ATOM 718 N N . ARG A 1 96 ? 23.25 -0.979 -7.648 1 68.75 96 ARG A N 1
ATOM 719 C CA . ARG A 1 96 ? 22.078 -1.514 -8.32 1 68.75 96 ARG A CA 1
ATOM 720 C C . ARG A 1 96 ? 21.922 -0.912 -9.719 1 68.75 96 ARG A C 1
ATOM 722 O O . ARG A 1 96 ? 21.531 -1.605 -10.656 1 68.75 96 ARG A O 1
ATOM 729 N N . LYS A 1 97 ? 22.172 0.315 -9.766 1 66.12 97 LYS A N 1
ATOM 730 C CA . LYS A 1 97 ? 22.094 0.991 -11.055 1 66.12 97 LYS A CA 1
ATOM 731 C C . LYS A 1 97 ? 23.094 0.407 -12.047 1 66.12 97 LYS A C 1
ATOM 733 O O . LYS A 1 97 ? 22.766 0.216 -13.219 1 66.12 97 LYS A O 1
ATOM 738 N N . ILE A 1 98 ? 24.141 0.017 -11.594 1 54.91 98 ILE A N 1
ATOM 739 C CA . ILE A 1 98 ? 25.203 -0.534 -12.43 1 54.91 98 ILE A CA 1
ATOM 740 C C . ILE A 1 98 ? 24.812 -1.934 -12.898 1 54.91 98 ILE A C 1
ATOM 742 O O . ILE A 1 98 ? 24.984 -2.271 -14.078 1 54.91 98 ILE A O 1
ATOM 746 N N . VAL A 1 99 ? 24.141 -2.617 -12.008 1 54.03 99 VAL A N 1
ATOM 747 C CA . VAL A 1 99 ? 23.766 -3.996 -12.305 1 54.03 99 VAL A CA 1
ATOM 748 C C . VAL A 1 99 ? 22.609 -4.008 -13.297 1 54.03 99 VAL A C 1
ATOM 750 O O . VAL A 1 99 ? 22.594 -4.812 -14.234 1 54.03 99 VAL A O 1
ATOM 753 N N . ARG A 1 100 ? 21.625 -3.139 -13.109 1 58.91 100 ARG A N 1
ATOM 754 C CA . ARG A 1 100 ? 20.5 -3.062 -14.031 1 58.91 100 ARG A CA 1
ATOM 755 C C . ARG A 1 100 ? 20.969 -2.684 -15.43 1 58.91 100 ARG A C 1
ATOM 757 O O . ARG A 1 100 ? 20.453 -3.207 -16.422 1 58.91 100 ARG A O 1
ATOM 764 N N . ARG A 1 101 ? 21.906 -1.812 -15.5 1 53.5 101 ARG A N 1
ATOM 765 C CA . ARG A 1 101 ? 22.453 -1.39 -16.781 1 53.5 101 ARG A CA 1
ATOM 766 C C . ARG A 1 101 ? 23.203 -2.535 -17.469 1 53.5 101 ARG A C 1
ATOM 768 O 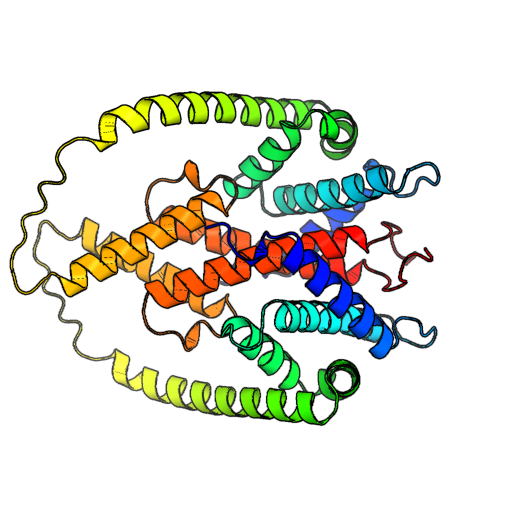O . ARG A 1 101 ? 23.109 -2.707 -18.688 1 53.5 101 ARG A O 1
ATOM 775 N N . SER A 1 102 ? 23.719 -3.27 -16.609 1 50.84 102 SER A N 1
ATOM 776 C CA . SER A 1 102 ? 24.5 -4.379 -17.156 1 50.84 102 SER A CA 1
ATOM 777 C C . SER A 1 102 ? 23.594 -5.527 -17.578 1 50.84 102 SER A C 1
ATOM 779 O O . SER A 1 102 ? 23.812 -6.156 -18.609 1 50.84 102 SER A O 1
ATOM 781 N N . HIS A 1 103 ? 22.562 -5.746 -16.734 1 50.88 103 HIS A N 1
ATOM 782 C CA . HIS A 1 103 ? 21.641 -6.832 -17.047 1 50.88 103 HIS A CA 1
ATOM 783 C C . HIS A 1 103 ? 20.75 -6.469 -18.219 1 50.88 103 HIS A C 1
ATOM 785 O O . HIS A 1 103 ? 20.391 -7.332 -19.031 1 50.88 103 HIS A O 1
ATOM 791 N N . GLY A 1 104 ? 20.328 -5.234 -18.266 1 48.81 104 GLY A N 1
ATOM 792 C CA . GLY A 1 104 ? 19.594 -4.797 -19.453 1 48.81 104 GLY A CA 1
ATOM 793 C C . GLY A 1 104 ? 20.359 -5.027 -20.734 1 48.81 104 GLY A C 1
ATOM 794 O O . GLY A 1 104 ? 19.766 -5.402 -21.75 1 48.81 104 GLY A O 1
ATOM 795 N N . ALA A 1 105 ? 21.562 -4.895 -20.688 1 48.5 105 ALA A N 1
ATOM 796 C CA . ALA A 1 105 ? 22.406 -5.121 -21.859 1 48.5 105 ALA A CA 1
ATOM 797 C C . ALA A 1 105 ? 22.547 -6.609 -22.156 1 48.5 105 ALA A C 1
ATOM 799 O O . ALA A 1 105 ? 22.562 -7.02 -23.328 1 48.5 105 ALA A O 1
ATOM 800 N N . CYS A 1 106 ? 22.531 -7.32 -21.172 1 43.44 106 CYS A N 1
ATOM 801 C CA . CYS A 1 106 ? 22.75 -8.742 -21.391 1 43.44 106 CYS A CA 1
ATOM 802 C C . CYS A 1 106 ? 21.453 -9.453 -21.734 1 43.44 106 CYS A C 1
ATOM 804 O O . CYS A 1 106 ? 21.453 -10.492 -22.391 1 43.44 106 CYS A O 1
ATOM 806 N N . ARG A 1 107 ? 20.375 -8.953 -21.156 1 46.44 107 ARG A N 1
ATOM 807 C CA . ARG A 1 107 ? 19.109 -9.617 -21.406 1 46.44 107 ARG A CA 1
ATOM 808 C C . ARG A 1 107 ? 18.672 -9.477 -22.859 1 46.44 107 ARG A C 1
ATOM 810 O O . ARG A 1 107 ? 17.906 -10.289 -23.375 1 46.44 107 ARG A O 1
ATOM 817 N N . ARG A 1 108 ? 19.078 -8.391 -23.578 1 42.72 108 ARG A N 1
ATOM 818 C CA . ARG A 1 108 ? 18.734 -8.312 -24.984 1 42.72 108 ARG A CA 1
ATOM 819 C C . ARG A 1 108 ? 19.281 -9.516 -25.75 1 42.72 108 ARG A C 1
ATOM 821 O O . ARG A 1 108 ? 18.688 -9.945 -26.75 1 42.72 108 ARG A O 1
ATOM 828 N N . LYS A 1 109 ? 20.406 -9.953 -25.375 1 41.66 109 LYS A N 1
ATOM 829 C CA . LYS A 1 109 ? 20.984 -10.977 -26.25 1 41.66 109 LYS A CA 1
ATOM 830 C C . LYS A 1 109 ? 20.328 -12.336 -25.984 1 41.66 109 LYS A C 1
ATOM 832 O O . LYS A 1 109 ? 20.234 -13.172 -26.891 1 41.66 109 LYS A O 1
ATOM 837 N N . ARG A 1 110 ? 19.969 -12.539 -24.703 1 39.94 110 ARG A N 1
ATOM 838 C CA . ARG A 1 110 ? 19.641 -13.938 -24.422 1 39.94 110 ARG A CA 1
ATOM 839 C C . ARG A 1 110 ? 18.203 -14.25 -24.797 1 39.94 110 ARG A C 1
ATOM 841 O O . ARG A 1 110 ? 17.781 -15.406 -24.75 1 39.94 110 ARG A O 1
ATOM 848 N N . ILE A 1 111 ? 17.422 -13.188 -24.984 1 39.06 111 ILE A N 1
ATOM 849 C CA . ILE A 1 111 ? 16.031 -13.586 -25.156 1 39.06 111 ILE A CA 1
ATOM 850 C C . ILE A 1 111 ? 15.867 -14.297 -26.5 1 39.06 111 ILE A C 1
ATOM 852 O O . ILE A 1 111 ? 14.75 -14.648 -26.891 1 39.06 111 ILE A O 1
ATOM 856 N N . LYS A 1 112 ? 16.844 -14.312 -27.375 1 35.72 112 LYS A N 1
ATOM 857 C CA . LYS A 1 112 ? 16.438 -14.867 -28.656 1 35.72 112 LYS A CA 1
ATOM 858 C C . LYS A 1 112 ? 16.125 -16.359 -28.531 1 35.72 112 LYS A C 1
ATOM 860 O O . LYS A 1 112 ? 15.516 -16.953 -29.422 1 35.72 112 LYS A O 1
ATOM 865 N N . SER A 1 113 ? 16.969 -17.031 -27.703 1 32.28 113 SER A N 1
ATOM 866 C CA . SER A 1 113 ? 17.031 -18.406 -28.203 1 32.28 113 SER A CA 1
ATOM 867 C C . SER A 1 113 ? 15.688 -19.109 -28.031 1 32.28 113 SER A C 1
ATOM 869 O O . SER A 1 113 ? 15.117 -19.609 -29.016 1 32.28 113 SER A O 1
ATOM 871 N N . SER A 1 114 ? 15.75 -20.328 -27.156 1 33.53 114 SER A N 1
ATOM 872 C CA . SER A 1 114 ? 15.328 -21.703 -27.422 1 33.53 114 SER A CA 1
ATOM 873 C C . SER A 1 114 ? 13.867 -21.906 -27.047 1 33.53 114 SER A C 1
ATOM 875 O O . SER A 1 114 ? 13.461 -23.031 -26.719 1 33.53 114 SER A O 1
ATOM 877 N N . VAL A 1 115 ? 13.055 -20.859 -26.859 1 35.91 115 VAL A N 1
ATOM 878 C CA . VAL A 1 115 ? 11.797 -21.406 -26.344 1 35.91 115 VAL A CA 1
ATOM 879 C C . VAL A 1 115 ? 11.156 -22.297 -27.406 1 35.91 115 VAL A C 1
ATOM 881 O O . VAL A 1 115 ? 10.609 -21.797 -28.391 1 35.91 115 VAL A O 1
ATOM 884 N N . MET A 1 116 ? 11.844 -23.281 -27.875 1 33.06 116 MET A N 1
ATOM 885 C CA . MET A 1 116 ? 11.141 -24.25 -28.703 1 33.06 116 MET A CA 1
ATOM 886 C C . MET A 1 116 ? 10.023 -24.938 -27.922 1 33.06 116 MET A C 1
ATOM 888 O O . MET A 1 116 ? 10.281 -25.812 -27.094 1 33.06 116 MET A O 1
ATOM 892 N N . ALA A 1 117 ? 9.211 -24.266 -27.141 1 38.09 117 ALA A N 1
ATOM 893 C CA . ALA A 1 117 ? 8.156 -25.016 -26.453 1 38.09 117 ALA A CA 1
ATOM 894 C C . ALA A 1 117 ? 7.324 -25.828 -27.453 1 38.09 117 ALA A C 1
ATOM 896 O O . ALA A 1 117 ? 6.926 -25.312 -28.5 1 38.09 117 ALA A O 1
ATOM 897 N N . ALA A 1 118 ? 7.477 -27.141 -27.375 1 38.62 118 ALA A N 1
ATOM 898 C CA . ALA A 1 118 ? 6.711 -28.203 -28.031 1 38.62 118 ALA A CA 1
ATOM 899 C C . ALA A 1 118 ? 5.215 -28.016 -27.797 1 38.62 118 ALA A C 1
ATOM 901 O O . ALA A 1 118 ? 4.785 -27.656 -26.703 1 38.62 118 ALA A O 1
ATOM 902 N N . SER A 1 119 ? 4.402 -27.609 -28.797 1 40.94 119 SER A N 1
ATOM 903 C CA . SER A 1 119 ? 2.969 -27.469 -29.031 1 40.94 119 SER A CA 1
ATOM 904 C C . SER A 1 119 ? 2.211 -28.719 -28.609 1 40.94 119 SER A C 1
ATOM 906 O O . SER A 1 119 ? 1.731 -29.469 -29.469 1 40.94 119 SER A O 1
ATOM 908 N N . SER A 1 120 ? 2.578 -29.547 -27.703 1 41.62 120 SER A N 1
ATOM 909 C CA . SER A 1 120 ? 1.635 -30.656 -27.625 1 41.62 120 SER A CA 1
ATOM 910 C C . SER A 1 120 ? 0.224 -30.172 -27.328 1 41.62 120 SER A C 1
ATOM 912 O O . SER A 1 120 ? 0.048 -29.125 -26.672 1 41.62 120 SER A O 1
ATOM 914 N N . GLY A 1 121 ? -0.851 -30.688 -27.859 1 47.09 121 GLY A N 1
ATOM 915 C CA . GLY A 1 121 ? -2.268 -30.484 -28.125 1 47.09 121 GLY A CA 1
ATOM 916 C C . GLY A 1 121 ? -3.043 -30.031 -26.906 1 47.09 121 GLY A C 1
ATOM 917 O O . GLY A 1 121 ? -3.84 -29.094 -26.984 1 47.09 121 GLY A O 1
ATOM 918 N N . SER A 1 122 ? -3.363 -30.875 -25.906 1 53.84 122 SER A N 1
ATOM 919 C CA . SER A 1 122 ? -4.418 -30.719 -24.906 1 53.84 122 SER A CA 1
ATOM 920 C C . SER A 1 122 ? -4.051 -29.656 -23.891 1 53.84 122 SER A C 1
ATOM 922 O O . SER A 1 122 ? -4.918 -29.156 -23.172 1 53.84 122 SER A O 1
ATOM 924 N N . ASN A 1 123 ? -2.629 -29.297 -23.531 1 59.09 123 ASN A N 1
ATOM 925 C CA . ASN A 1 123 ? -2.031 -28.578 -22.406 1 59.09 123 ASN A CA 1
ATOM 926 C C . ASN A 1 123 ? -1.862 -27.094 -22.703 1 59.09 123 ASN A C 1
ATOM 928 O O . ASN A 1 123 ? -1.095 -26.406 -22.031 1 59.09 123 ASN A O 1
ATOM 932 N N . GLY A 1 124 ? -2.504 -26.609 -23.766 1 67.69 124 GLY A N 1
ATOM 933 C CA . GLY A 1 124 ? -2.369 -25.234 -24.219 1 67.69 124 GLY A CA 1
ATOM 934 C C . GLY A 1 124 ? -2.949 -24.234 -23.25 1 67.69 124 GLY A C 1
ATOM 935 O O . GLY A 1 124 ? -2.326 -23.203 -22.969 1 67.69 124 GLY A O 1
ATOM 936 N N . GLY A 1 125 ? -4.23 -24.531 -22.797 1 76.62 125 GLY A N 1
ATOM 937 C CA . GLY A 1 125 ? -4.875 -23.641 -21.859 1 76.62 125 GLY A CA 1
ATOM 938 C C . GLY A 1 125 ? -4.082 -23.438 -20.578 1 76.62 125 GLY A C 1
ATOM 939 O O . GLY A 1 125 ? -3.941 -22.312 -20.094 1 76.62 125 GLY A O 1
ATOM 940 N N . ALA A 1 126 ? -3.598 -24.5 -20.109 1 81.88 126 ALA A N 1
ATOM 941 C CA . ALA A 1 126 ? -2.799 -24.453 -18.875 1 81.88 126 ALA A CA 1
ATOM 942 C C . ALA A 1 126 ? -1.51 -23.656 -19.109 1 81.88 126 ALA A C 1
ATOM 944 O O . ALA A 1 126 ? -1.082 -22.906 -18.234 1 81.88 126 ALA A O 1
ATOM 945 N N . MET A 1 127 ? -0.929 -23.844 -20.266 1 87 127 MET A N 1
ATOM 946 C CA . MET A 1 127 ? 0.307 -23.125 -20.594 1 87 127 MET A CA 1
ATOM 947 C C . MET A 1 127 ? 0.06 -21.625 -20.703 1 87 127 MET A C 1
ATOM 949 O O . MET A 1 127 ? 0.873 -20.828 -20.25 1 87 127 MET A O 1
ATOM 953 N N . VAL A 1 128 ? -1.007 -21.312 -21.375 1 88.88 128 VAL A N 1
ATOM 954 C CA . VAL A 1 128 ? -1.366 -19.906 -21.5 1 88.88 128 VAL A CA 1
ATOM 955 C C . VAL A 1 128 ? -1.601 -19.297 -20.125 1 88.88 128 VAL A C 1
ATOM 957 O O . VAL A 1 128 ? -1.126 -18.203 -19.828 1 88.88 128 VAL A O 1
ATOM 960 N N . ALA A 1 129 ? -2.322 -20.047 -19.312 1 86.38 129 ALA A N 1
ATOM 961 C CA . ALA A 1 129 ? -2.592 -19.578 -17.953 1 86.38 129 ALA A CA 1
ATOM 962 C C . ALA A 1 129 ? -1.295 -19.359 -17.172 1 86.38 129 ALA A C 1
ATOM 964 O O . ALA A 1 129 ? -1.145 -18.359 -16.484 1 86.38 129 ALA A O 1
ATOM 965 N N . ARG A 1 130 ? -0.389 -20.188 -17.328 1 88.44 130 ARG A N 1
ATOM 966 C CA . ARG A 1 130 ? 0.899 -20.078 -16.656 1 88.44 130 ARG A CA 1
ATOM 967 C C . ARG A 1 130 ? 1.68 -18.875 -17.156 1 88.44 130 ARG A C 1
ATOM 969 O O . ARG A 1 130 ? 2.318 -18.172 -16.375 1 88.44 130 ARG A O 1
ATOM 976 N N . ARG A 1 131 ? 1.631 -18.688 -18.406 1 91.75 131 ARG A N 1
ATOM 977 C CA . ARG A 1 131 ? 2.309 -17.547 -19 1 91.75 131 ARG A CA 1
ATOM 978 C C . ARG A 1 131 ? 1.7 -16.234 -18.516 1 91.75 131 ARG A C 1
ATOM 980 O O . ARG A 1 131 ? 2.42 -15.273 -18.25 1 91.75 131 ARG A O 1
ATOM 987 N N . MET A 1 132 ? 0.474 -16.234 -18.391 1 91.19 132 MET A N 1
ATOM 988 C CA . MET A 1 132 ? -0.219 -15.031 -17.922 1 91.19 132 MET A CA 1
ATOM 989 C C . MET A 1 132 ? 0.163 -14.727 -16.469 1 91.19 132 MET A C 1
ATOM 991 O O . MET A 1 132 ? 0.409 -13.57 -16.125 1 91.19 132 MET A O 1
ATOM 995 N N . VAL A 1 133 ? 0.204 -15.688 -15.695 1 91.62 133 VAL A N 1
ATOM 996 C CA . VAL A 1 133 ? 0.599 -15.539 -14.297 1 91.62 133 VAL A CA 1
ATOM 997 C C . VAL A 1 133 ? 2.037 -15.031 -14.219 1 91.62 133 VAL A C 1
ATOM 999 O O . VAL A 1 133 ? 2.338 -14.117 -13.445 1 91.62 133 VAL A O 1
ATOM 1002 N N . LYS A 1 134 ? 2.832 -15.633 -15.008 1 91.75 134 LYS A N 1
ATOM 1003 C CA . LYS A 1 134 ? 4.23 -15.219 -15.047 1 91.75 134 LYS A CA 1
ATOM 1004 C C . LYS A 1 134 ? 4.355 -13.742 -15.414 1 91.75 134 LYS A C 1
ATOM 1006 O O . LYS A 1 134 ? 5.168 -13.016 -14.828 1 91.75 134 LYS A O 1
ATOM 1011 N N . LYS A 1 135 ? 3.617 -13.312 -16.312 1 93.31 135 LYS A N 1
ATOM 1012 C CA . LYS A 1 135 ? 3.635 -11.906 -16.719 1 93.31 135 LYS A CA 1
ATOM 1013 C C . LYS A 1 135 ? 3.217 -11 -15.57 1 93.31 135 LYS A C 1
ATOM 1015 O O . LYS A 1 135 ? 3.814 -9.938 -15.359 1 93.31 135 LYS A O 1
ATOM 1020 N N . ARG A 1 136 ? 2.236 -11.469 -14.867 1 92.94 136 ARG A N 1
ATOM 1021 C CA . ARG A 1 136 ? 1.79 -10.656 -13.734 1 92.94 136 ARG A CA 1
ATOM 1022 C C . ARG A 1 136 ? 2.861 -10.602 -12.648 1 92.94 136 ARG A C 1
ATOM 1024 O O . ARG A 1 136 ? 3.053 -9.562 -12.016 1 92.94 136 ARG A O 1
ATOM 1031 N N . LEU A 1 137 ? 3.514 -11.617 -12.453 1 94.25 137 LEU A N 1
ATOM 1032 C CA . LEU A 1 137 ? 4.602 -11.648 -11.477 1 94.25 137 LEU A CA 1
ATOM 1033 C C . LEU A 1 137 ? 5.734 -10.711 -11.898 1 94.25 137 LEU A C 1
ATOM 1035 O O . LEU A 1 137 ? 6.352 -10.062 -11.047 1 94.25 137 LEU A O 1
ATOM 1039 N N . GLN A 1 138 ? 5.938 -10.633 -13.203 1 94.06 138 GLN A N 1
ATOM 1040 C CA . GLN A 1 138 ? 6.973 -9.734 -13.711 1 94.06 138 GLN A CA 1
ATOM 1041 C C . GLN A 1 138 ? 6.621 -8.281 -13.445 1 94.06 138 GLN A C 1
ATOM 1043 O O . GLN A 1 138 ? 7.488 -7.48 -13.094 1 94.06 138 GLN A O 1
ATOM 1048 N N . VAL A 1 139 ? 5.402 -7.922 -13.562 1 94.19 139 VAL A N 1
ATOM 1049 C CA . VAL A 1 139 ? 4.969 -6.559 -13.273 1 94.19 139 VAL A CA 1
ATOM 1050 C C . VAL A 1 139 ? 5.074 -6.289 -11.773 1 94.19 139 VAL A C 1
ATOM 1052 O O . VAL A 1 139 ? 5.496 -5.203 -11.359 1 94.19 139 VAL A O 1
ATOM 1055 N N . LEU A 1 140 ? 4.762 -7.309 -10.992 1 94.5 140 LEU A N 1
ATOM 1056 C CA . LEU A 1 140 ? 4.879 -7.176 -9.539 1 94.5 140 LEU A CA 1
ATOM 1057 C C . LEU A 1 140 ? 6.328 -6.953 -9.133 1 94.5 140 LEU A C 1
ATOM 1059 O O . LEU A 1 140 ? 6.605 -6.195 -8.195 1 94.5 140 LEU A O 1
ATOM 1063 N N . ARG A 1 141 ? 7.223 -7.582 -9.836 1 94.31 141 ARG A N 1
ATOM 1064 C CA . ARG A 1 141 ? 8.648 -7.41 -9.57 1 94.31 141 ARG A CA 1
ATOM 1065 C C . ARG A 1 141 ? 9.062 -5.953 -9.75 1 94.31 141 ARG A C 1
ATOM 1067 O O . ARG A 1 141 ? 9.891 -5.445 -8.992 1 94.31 141 ARG A O 1
ATOM 1074 N N . LYS A 1 142 ? 8.492 -5.309 -10.625 1 92.88 142 LYS A N 1
ATOM 1075 C CA . LYS A 1 142 ? 8.836 -3.918 -10.914 1 92.88 142 LYS A CA 1
ATOM 1076 C C . LYS A 1 142 ? 8.164 -2.969 -9.93 1 92.88 142 LYS A C 1
ATOM 1078 O O . LYS A 1 142 ? 8.656 -1.868 -9.68 1 92.88 142 LYS A O 1
ATOM 1083 N N . LEU A 1 143 ? 7.09 -3.42 -9.383 1 92.94 143 LEU A N 1
ATOM 1084 C CA . LEU A 1 143 ? 6.273 -2.564 -8.523 1 92.94 143 LEU A CA 1
ATOM 1085 C C . LEU A 1 143 ? 6.812 -2.543 -7.102 1 92.94 143 LEU A C 1
ATOM 1087 O O . LEU A 1 143 ? 6.715 -1.525 -6.41 1 92.94 143 LEU A O 1
ATOM 1091 N N . VAL A 1 144 ? 7.379 -3.609 -6.652 1 95.38 144 VAL A N 1
ATOM 1092 C CA . VAL A 1 144 ? 7.863 -3.742 -5.285 1 95.38 144 VAL A CA 1
ATOM 1093 C C . VAL A 1 144 ? 9.352 -3.404 -5.227 1 95.38 144 VAL A C 1
ATOM 1095 O O . VAL A 1 144 ? 10.148 -3.959 -5.984 1 95.38 144 VAL A O 1
ATOM 1098 N N . PRO A 1 145 ? 9.766 -2.51 -4.312 1 94.44 145 PRO A N 1
ATOM 1099 C CA . PRO A 1 145 ? 11.188 -2.189 -4.211 1 94.44 145 PRO A CA 1
ATOM 1100 C C . PRO A 1 145 ? 12.055 -3.428 -4 1 94.44 145 PRO A C 1
ATOM 1102 O O . PRO A 1 145 ? 11.789 -4.23 -3.102 1 94.44 145 PRO A O 1
ATOM 1105 N N . GLY A 1 146 ? 13.07 -3.59 -4.887 1 93.62 146 GLY A N 1
ATOM 1106 C CA . GLY A 1 146 ? 14 -4.703 -4.754 1 93.62 146 GLY A CA 1
ATOM 1107 C C . GLY A 1 146 ? 13.492 -5.984 -5.379 1 93.62 146 GLY A C 1
ATOM 1108 O O . GLY A 1 146 ? 14.164 -7.016 -5.336 1 93.62 146 GLY A O 1
ATOM 1109 N N . GLY A 1 147 ? 12.273 -5.914 -5.945 1 94.12 147 GLY A N 1
ATOM 1110 C CA . GLY A 1 147 ? 11.664 -7.113 -6.5 1 94.12 147 GLY A CA 1
ATOM 1111 C C . GLY A 1 147 ? 12.445 -7.699 -7.66 1 94.12 147 GLY A C 1
ATOM 1112 O O . GLY A 1 147 ? 12.43 -8.914 -7.879 1 94.12 147 GLY A O 1
ATOM 1113 N N . GLU A 1 148 ? 13.109 -6.898 -8.422 1 92.44 148 GLU A N 1
ATOM 1114 C CA . GLU A 1 148 ? 13.828 -7.328 -9.609 1 92.44 148 GLU A CA 1
ATOM 1115 C C . GLU A 1 148 ? 15.031 -8.203 -9.25 1 92.44 148 GLU A C 1
ATOM 1117 O O . GLU A 1 148 ? 15.508 -8.992 -10.062 1 92.44 148 GLU A O 1
ATOM 1122 N N . ALA A 1 149 ? 15.469 -8.086 -8.031 1 91.12 149 ALA A N 1
ATOM 1123 C CA . ALA A 1 149 ? 16.641 -8.828 -7.59 1 91.1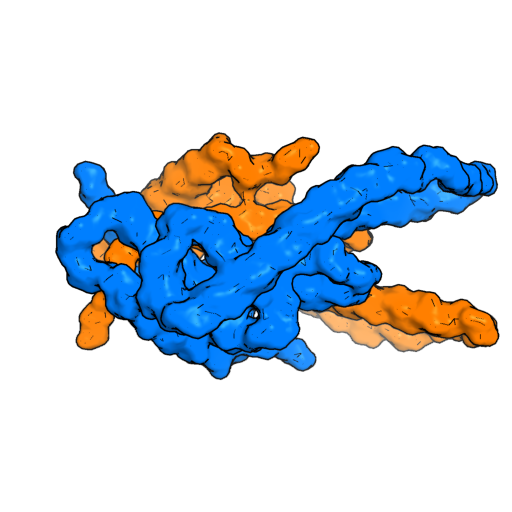2 149 ALA A CA 1
ATOM 1124 C C . ALA A 1 149 ? 16.266 -10.211 -7.074 1 91.12 149 ALA A C 1
ATOM 1126 O O . ALA A 1 149 ? 17.141 -11.039 -6.809 1 91.12 149 ALA A O 1
ATOM 1127 N N . LEU A 1 150 ? 14.953 -10.391 -6.82 1 90.56 150 LEU A N 1
ATOM 1128 C CA . LEU A 1 150 ? 14.492 -11.648 -6.238 1 90.56 150 LEU A CA 1
ATOM 1129 C C . LEU A 1 150 ? 14.328 -12.719 -7.312 1 90.56 150 LEU A C 1
ATOM 1131 O O . LEU A 1 150 ? 13.836 -12.43 -8.406 1 90.56 150 LEU A O 1
ATOM 1135 N N . HIS A 1 151 ? 14.867 -13.891 -6.73 1 85.44 151 HIS A N 1
ATOM 1136 C CA . HIS A 1 151 ? 14.742 -15.039 -7.613 1 85.44 151 HIS A CA 1
ATOM 1137 C C . HIS A 1 151 ? 13.633 -15.977 -7.141 1 85.44 151 HIS A C 1
ATOM 1139 O O . HIS A 1 151 ? 13.43 -16.141 -5.934 1 85.44 151 HIS A O 1
ATOM 1145 N N . GLY A 1 152 ? 12.617 -16.312 -8 1 89.88 152 GLY A N 1
ATOM 1146 C CA . GLY A 1 152 ? 11.578 -17.281 -7.691 1 89.88 152 GLY A CA 1
ATOM 1147 C C . GLY A 1 152 ? 10.266 -16.641 -7.27 1 89.88 152 GLY A C 1
ATOM 1148 O O . GLY A 1 152 ? 10.266 -15.539 -6.711 1 89.88 152 GLY A O 1
ATOM 1149 N N . SER A 1 153 ? 9.367 -17.359 -7.402 1 91.44 153 SER A N 1
ATOM 1150 C CA . SER A 1 153 ? 8.031 -16.859 -7.117 1 91.44 153 SER A CA 1
ATOM 1151 C C . SER A 1 153 ? 7.773 -16.797 -5.617 1 91.44 153 SER A C 1
ATOM 1153 O O . SER A 1 153 ? 7.129 -15.859 -5.133 1 91.44 153 SER A O 1
ATOM 1155 N N . PHE A 1 154 ? 8.336 -17.719 -4.859 1 93.44 154 PHE A N 1
ATOM 1156 C CA . PHE A 1 154 ? 8.109 -17.75 -3.42 1 93.44 154 PHE A CA 1
ATOM 1157 C C . PHE A 1 154 ? 8.711 -16.516 -2.756 1 93.44 154 PHE A C 1
ATOM 1159 O O . PHE A 1 154 ? 8.039 -15.844 -1.961 1 93.44 154 PHE A O 1
ATOM 1166 N N . SER A 1 155 ? 9.93 -16.266 -3.049 1 94.38 155 SER A N 1
ATOM 1167 C CA . SER A 1 155 ? 10.602 -15.102 -2.467 1 94.38 155 SER A CA 1
ATOM 1168 C C . SER A 1 155 ? 9.898 -13.805 -2.854 1 94.38 155 SER A C 1
ATOM 1170 O O . SER A 1 155 ? 9.727 -12.914 -2.018 1 94.38 155 SER A O 1
ATOM 1172 N N . LEU A 1 156 ? 9.477 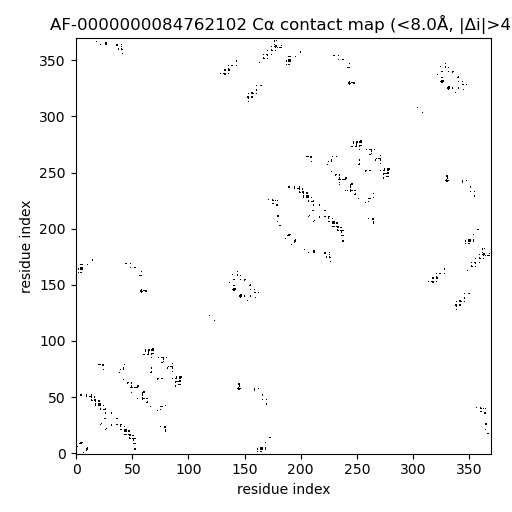-13.656 -4.07 1 95.38 156 LEU A N 1
ATOM 1173 C CA . LEU A 1 156 ? 8.789 -12.461 -4.535 1 95.38 156 LEU A CA 1
ATOM 1174 C C . LEU A 1 156 ? 7.469 -12.258 -3.791 1 95.38 156 LEU A C 1
ATOM 1176 O O . LEU A 1 156 ? 7.207 -11.18 -3.264 1 95.38 156 LEU A O 1
ATOM 1180 N N . LEU A 1 157 ? 6.699 -13.32 -3.707 1 95.75 157 LEU A N 1
ATOM 1181 C CA . LEU A 1 157 ? 5.395 -13.219 -3.064 1 95.75 157 LEU A CA 1
ATOM 1182 C C . LEU A 1 157 ? 5.539 -12.914 -1.578 1 95.75 157 LEU A C 1
ATOM 1184 O O . LEU A 1 157 ? 4.734 -12.172 -1.009 1 95.75 157 LEU A O 1
ATOM 1188 N N . SER A 1 158 ? 6.555 -13.5 -0.948 1 94.38 158 SER A N 1
ATOM 1189 C CA . SER A 1 158 ? 6.836 -13.195 0.451 1 94.38 158 SER A CA 1
ATOM 1190 C C . SER A 1 158 ? 7.168 -11.711 0.635 1 94.38 158 SER A C 1
ATOM 1192 O O . SER A 1 158 ? 6.707 -11.086 1.589 1 94.38 158 SER A O 1
ATOM 1194 N N . GLN A 1 159 ? 7.918 -11.18 -0.267 1 95 159 GLN A N 1
ATOM 1195 C CA . GLN A 1 159 ? 8.273 -9.773 -0.212 1 95 159 GLN A CA 1
ATOM 1196 C C . GLN A 1 159 ? 7.062 -8.883 -0.481 1 95 159 GLN A C 1
ATOM 1198 O O . GLN A 1 159 ? 6.875 -7.859 0.18 1 95 159 GLN A O 1
ATOM 1203 N N . VAL A 1 160 ? 6.297 -9.266 -1.426 1 95.75 160 VAL A N 1
ATOM 1204 C CA . VAL A 1 160 ? 5.086 -8.516 -1.743 1 95.75 160 VAL A CA 1
ATOM 1205 C C . VAL A 1 160 ? 4.176 -8.469 -0.52 1 95.75 160 VAL A C 1
ATOM 1207 O O . VAL A 1 160 ? 3.668 -7.406 -0.156 1 95.75 160 VAL A O 1
ATOM 1210 N N . LEU A 1 161 ? 3.975 -9.602 0.127 1 95.38 161 LEU A N 1
ATOM 1211 C CA . LEU A 1 161 ? 3.148 -9.688 1.326 1 95.38 161 LEU A CA 1
ATOM 1212 C C . LEU A 1 161 ? 3.648 -8.727 2.4 1 95.38 161 LEU A C 1
ATOM 1214 O O . LEU A 1 161 ? 2.863 -7.969 2.977 1 95.38 161 LEU A O 1
ATOM 1218 N N . ASP A 1 162 ? 4.871 -8.828 2.619 1 94.88 162 ASP A N 1
ATOM 1219 C CA . ASP A 1 162 ? 5.5 -8.016 3.652 1 94.88 162 ASP A CA 1
ATOM 1220 C C . ASP A 1 162 ? 5.383 -6.527 3.324 1 94.88 162 ASP A C 1
ATOM 1222 O O . ASP A 1 162 ? 5.039 -5.719 4.188 1 94.88 162 ASP A O 1
ATOM 1226 N N . TYR A 1 163 ? 5.645 -6.148 2.125 1 96.19 163 TYR A N 1
ATOM 1227 C CA . TYR A 1 163 ? 5.605 -4.762 1.675 1 96.19 163 TYR A CA 1
ATOM 1228 C C . TYR A 1 163 ? 4.184 -4.211 1.738 1 96.19 163 TYR A C 1
ATOM 1230 O O . TYR A 1 163 ? 3.969 -3.084 2.197 1 96.19 163 TYR A O 1
ATOM 1238 N N . VAL A 1 164 ? 3.236 -4.984 1.275 1 95.94 164 VAL A N 1
ATOM 1239 C CA . VAL A 1 164 ? 1.843 -4.551 1.281 1 95.94 164 VAL A CA 1
ATOM 1240 C C . VAL A 1 164 ? 1.382 -4.309 2.717 1 95.94 164 VAL A C 1
ATOM 1242 O O . VAL A 1 164 ? 0.717 -3.312 3.004 1 95.94 164 VAL A O 1
ATOM 1245 N N . ALA A 1 165 ? 1.719 -5.172 3.619 1 94.94 165 ALA A N 1
ATOM 1246 C CA . ALA A 1 165 ? 1.367 -4.996 5.023 1 94.94 165 ALA A CA 1
ATOM 1247 C C . ALA A 1 165 ? 1.969 -3.711 5.586 1 94.94 165 ALA A C 1
ATOM 1249 O O . ALA A 1 165 ? 1.311 -2.984 6.332 1 94.94 165 ALA A O 1
ATOM 1250 N N . CYS A 1 166 ? 3.178 -3.42 5.211 1 95.75 166 CYS A N 1
ATOM 1251 C CA . CYS A 1 166 ? 3.848 -2.215 5.684 1 95.75 166 CYS A CA 1
ATOM 1252 C C . CYS A 1 166 ? 3.232 -0.968 5.059 1 95.75 166 CYS A C 1
ATOM 1254 O O . CYS A 1 166 ? 3.105 0.065 5.715 1 95.75 166 CYS A O 1
ATOM 1256 N N . LEU A 1 167 ? 2.846 -1.079 3.783 1 96 167 LEU A N 1
ATOM 1257 C CA . LEU A 1 167 ? 2.178 0.031 3.113 1 96 167 LEU A CA 1
ATOM 1258 C C . LEU A 1 167 ? 0.856 0.365 3.797 1 96 167 LEU A C 1
ATOM 1260 O O . LEU A 1 167 ? 0.545 1.537 4.02 1 96 167 LEU A O 1
ATOM 1264 N N . LYS A 1 168 ? 0.117 -0.656 4.094 1 95.25 168 LYS A N 1
ATOM 1265 C CA . LYS A 1 168 ? -1.153 -0.445 4.781 1 95.25 168 LYS A CA 1
ATOM 1266 C C . LYS A 1 168 ? -0.941 0.257 6.121 1 95.25 168 LYS A C 1
ATOM 1268 O O . LYS A 1 168 ? -1.699 1.159 6.48 1 95.25 168 LYS A O 1
ATOM 1273 N N . THR A 1 169 ? 0.05 -0.164 6.844 1 95 169 THR A N 1
ATOM 1274 C CA . THR A 1 169 ? 0.365 0.472 8.117 1 95 169 THR A CA 1
ATOM 1275 C C . THR A 1 169 ? 0.8 1.92 7.91 1 95 169 THR A C 1
ATOM 1277 O O . THR A 1 169 ? 0.449 2.801 8.695 1 95 169 THR A O 1
ATOM 1280 N N . GLN A 1 170 ? 1.611 2.133 6.91 1 95.19 170 GLN A N 1
ATOM 1281 C CA . GLN A 1 170 ? 2.041 3.49 6.598 1 95.19 170 GLN A CA 1
ATOM 1282 C C . GLN A 1 170 ? 0.845 4.395 6.309 1 95.19 170 GLN A C 1
ATOM 1284 O O . GLN A 1 170 ? 0.783 5.523 6.789 1 95.19 170 GLN A O 1
ATOM 1289 N N . VAL A 1 171 ? -0.096 3.936 5.559 1 94.06 171 VAL A N 1
ATOM 1290 C CA . VAL A 1 171 ? -1.319 4.684 5.285 1 94.06 171 VAL A CA 1
ATOM 1291 C C . VAL A 1 171 ? -2.033 5 6.598 1 94.06 171 VAL A C 1
ATOM 1293 O O . VAL A 1 171 ? -2.404 6.152 6.848 1 94.06 171 VAL A O 1
ATOM 1296 N N . GLU A 1 172 ? -2.174 4.016 7.422 1 92.31 172 GLU A N 1
ATOM 1297 C CA . GLU A 1 172 ? -2.85 4.176 8.703 1 92.31 172 GLU A CA 1
ATOM 1298 C C . GLU A 1 172 ? -2.178 5.254 9.555 1 92.31 172 GLU A C 1
ATOM 1300 O O . GLU A 1 172 ? -2.854 6.117 10.117 1 92.31 172 GLU A O 1
ATOM 1305 N N . LEU A 1 173 ? -0.949 5.246 9.602 1 91.19 173 LEU A N 1
ATOM 1306 C CA . LEU A 1 173 ? -0.219 6.191 10.438 1 91.19 173 LEU A CA 1
ATOM 1307 C C . LEU A 1 173 ? -0.254 7.59 9.836 1 91.19 173 LEU A C 1
ATOM 1309 O O . LEU A 1 173 ? -0.348 8.578 10.562 1 91.19 173 LEU A O 1
ATOM 1313 N N . MET A 1 174 ? -0.169 7.66 8.523 1 90.25 174 MET A N 1
ATOM 1314 C CA . MET A 1 174 ? -0.289 8.953 7.859 1 90.25 174 MET A CA 1
ATOM 1315 C C . MET A 1 174 ? -1.672 9.555 8.086 1 90.25 174 MET A C 1
ATOM 1317 O O . MET A 1 174 ? -1.805 10.773 8.25 1 90.25 174 MET A O 1
ATOM 1321 N N . GLN A 1 175 ? -2.686 8.766 8.102 1 89.25 175 GLN A N 1
ATOM 1322 C CA . GLN A 1 175 ? -4.047 9.211 8.383 1 89.25 175 GLN A CA 1
ATOM 1323 C C . GLN A 1 175 ? -4.16 9.789 9.789 1 89.25 175 GLN A C 1
ATOM 1325 O O . GLN A 1 175 ? -4.91 10.742 10.016 1 89.25 175 GLN A O 1
ATOM 1330 N N . ARG A 1 176 ? -3.396 9.234 10.648 1 86.62 176 ARG A N 1
ATOM 1331 C CA . ARG A 1 176 ? -3.404 9.711 12.031 1 86.62 176 ARG A CA 1
ATOM 1332 C C . ARG A 1 176 ? -2.697 11.062 12.148 1 86.62 176 ARG A C 1
ATOM 1334 O O . ARG A 1 176 ? -3.055 11.883 12.992 1 86.62 176 ARG A O 1
ATOM 1341 N N . LEU A 1 177 ? -1.825 11.297 11.281 1 83.56 177 LEU A N 1
ATOM 1342 C CA . LEU A 1 177 ? -1.046 12.523 11.352 1 83.56 177 LEU A CA 1
ATOM 1343 C C . LEU A 1 177 ? -1.739 13.648 10.586 1 83.56 177 LEU A C 1
ATOM 1345 O O . LEU A 1 177 ? -1.485 14.828 10.844 1 83.56 177 LEU A O 1
ATOM 1349 N N . CYS A 1 178 ? -2.521 13.289 9.617 1 80.62 178 CYS A N 1
ATOM 1350 C CA . CYS A 1 178 ? -3.176 14.281 8.773 1 80.62 178 CYS A CA 1
ATOM 1351 C C . CYS A 1 178 ? -4.301 14.984 9.523 1 80.62 178 CYS A C 1
ATOM 1353 O O . CYS A 1 178 ? -5.172 14.328 10.094 1 80.62 178 CYS A O 1
ATOM 1355 N N . LYS A 1 179 ? -4.066 16.109 10.078 1 64.75 179 LYS A N 1
ATOM 1356 C CA . LYS A 1 179 ? -5.078 16.922 10.742 1 64.75 179 LYS A CA 1
ATOM 1357 C C . LYS A 1 179 ? -6.148 17.391 9.758 1 64.75 179 LYS A C 1
ATOM 1359 O O . LYS A 1 179 ? -7.125 18.031 10.156 1 64.75 179 LYS A O 1
ATOM 1364 N N . GLY A 1 180 ? -6.379 16.734 8.695 1 54.69 180 GLY A N 1
ATOM 1365 C CA . GLY A 1 180 ? -7.461 17 7.762 1 54.69 180 GLY A CA 1
ATOM 1366 C C . GLY A 1 180 ? -7.438 18.422 7.211 1 54.69 180 GLY A C 1
ATOM 1367 O O . GLY A 1 180 ? -8.336 18.812 6.473 1 54.69 180 GLY A O 1
ATOM 1368 N N . SER A 1 181 ? -6.836 19.438 7.801 1 48.84 181 SER A N 1
ATOM 1369 C CA . SER A 1 181 ? -7.098 20.797 7.34 1 48.84 181 SER A CA 1
ATOM 1370 C C . SER A 1 181 ? -6.488 21.031 5.965 1 48.84 181 SER A C 1
ATOM 1372 O O . SER A 1 181 ? -5.301 20.781 5.75 1 48.84 181 SER A O 1
ATOM 1374 N N . PRO A 1 182 ? -7.273 21 4.871 1 45 182 PRO A N 1
ATOM 1375 C CA . PRO A 1 182 ? -6.758 21.391 3.557 1 45 182 PRO A CA 1
ATOM 1376 C C . PRO A 1 182 ? -5.875 22.625 3.613 1 45 182 PRO A C 1
ATOM 1378 O O . PRO A 1 182 ? -6.098 23.516 4.445 1 45 182 PRO A O 1
ATOM 1381 N N . ALA A 1 183 ? -4.57 22.5 3.432 1 41.28 183 ALA A N 1
ATOM 1382 C CA . ALA A 1 183 ? -3.773 23.719 3.318 1 41.28 183 ALA A CA 1
ATOM 1383 C C . ALA A 1 183 ? -4.551 24.812 2.596 1 41.28 183 ALA A C 1
ATOM 1385 O O . ALA A 1 183 ? -5.273 24.531 1.635 1 41.28 183 ALA A O 1
ATOM 1386 N N . ALA A 1 184 ? -5.027 25.875 3.234 1 34.81 184 ALA A N 1
ATOM 1387 C CA . ALA A 1 184 ? -5.449 27.094 2.551 1 34.81 184 ALA A CA 1
ATOM 1388 C C . ALA A 1 184 ? -4.605 27.344 1.303 1 34.81 184 ALA A C 1
ATOM 1390 O O . ALA A 1 184 ? -3.373 27.328 1.363 1 34.81 184 ALA A O 1
ATOM 1391 N N . ALA A 1 185 ? -4.953 26.906 0.03 1 32.31 185 ALA A N 1
ATOM 1392 C CA . ALA A 1 185 ? -4.34 27.641 -1.066 1 32.31 185 ALA A CA 1
ATOM 1393 C C . ALA A 1 185 ? -4.488 29.156 -0.859 1 32.31 185 ALA A C 1
ATOM 1395 O O . ALA A 1 185 ? -5.527 29.625 -0.385 1 32.31 185 ALA A O 1
ATOM 1396 N N . MET B 1 1 ? 2.111 -1.174 -20.719 1 29.94 1 MET B N 1
ATOM 1397 C CA . MET B 1 1 ? 0.911 -0.47 -20.266 1 29.94 1 MET B CA 1
ATOM 1398 C C . MET B 1 1 ? 1.038 -0.039 -18.812 1 29.94 1 MET B C 1
ATOM 1400 O O . MET B 1 1 ? 1.361 -0.853 -17.953 1 29.94 1 MET B O 1
ATOM 1404 N N . HIS B 1 2 ? 1.438 1.133 -18.5 1 42.66 2 HIS B N 1
ATOM 1405 C CA . HIS B 1 2 ? 1.56 1.737 -17.188 1 42.66 2 HIS B CA 1
ATOM 1406 C C . HIS B 1 2 ? 0.327 1.453 -16.328 1 42.66 2 HIS B C 1
ATOM 1408 O O . HIS B 1 2 ? -0.782 1.338 -16.859 1 42.66 2 HIS B O 1
ATOM 1414 N N . ALA B 1 3 ? 0.507 0.817 -15.25 1 54.44 3 ALA B N 1
ATOM 1415 C CA . ALA B 1 3 ? -0.662 0.592 -14.406 1 54.44 3 ALA B CA 1
ATOM 1416 C C . ALA B 1 3 ? -1.523 1.848 -14.312 1 54.44 3 ALA B C 1
ATOM 1418 O O . ALA B 1 3 ? -1.003 2.953 -14.141 1 54.44 3 ALA B O 1
ATOM 1419 N N . PRO B 1 4 ? -2.752 1.847 -14.914 1 53.72 4 PRO B N 1
ATOM 1420 C CA . PRO B 1 4 ? -3.652 3.002 -14.914 1 53.72 4 PRO B CA 1
ATOM 1421 C C . PRO B 1 4 ? -3.533 3.84 -13.641 1 53.72 4 PRO B C 1
ATOM 1423 O O . PRO B 1 4 ? -3.717 5.059 -13.68 1 53.72 4 PRO B O 1
ATOM 1426 N N . THR B 1 5 ? -3.008 3.213 -12.57 1 63.38 5 THR B N 1
ATOM 1427 C CA . THR B 1 5 ? -3.027 3.893 -11.281 1 63.38 5 THR B CA 1
ATOM 1428 C C . THR B 1 5 ? -1.769 4.73 -11.094 1 63.38 5 THR B C 1
ATOM 1430 O O . THR B 1 5 ? -1.678 5.523 -10.156 1 63.38 5 THR B O 1
ATOM 1433 N N . SER B 1 6 ? -0.84 4.613 -11.922 1 64.62 6 SER B N 1
ATOM 1434 C CA . SER B 1 6 ? 0.358 5.438 -11.805 1 64.62 6 SER B CA 1
ATOM 1435 C C . SER B 1 6 ? 0.24 6.707 -12.641 1 64.62 6 SER B C 1
ATOM 1437 O O . SER B 1 6 ? 1.094 7.594 -12.562 1 64.62 6 SER B O 1
ATOM 1439 N N . SER B 1 7 ? -0.892 6.801 -13.172 1 76.94 7 SER B N 1
ATOM 1440 C CA . SER B 1 7 ? -1.079 7.906 -14.102 1 76.94 7 SER B CA 1
ATOM 1441 C C . SER B 1 7 ? -1.421 9.195 -13.367 1 76.94 7 SER B C 1
ATOM 1443 O O . SER B 1 7 ? -1.979 9.164 -12.273 1 76.94 7 SER B O 1
ATOM 1445 N N . ARG B 1 8 ? -1.064 10.266 -14.023 1 85.75 8 ARG B N 1
ATOM 1446 C CA . ARG B 1 8 ? -1.399 11.609 -13.547 1 85.75 8 ARG B CA 1
ATOM 1447 C C . ARG B 1 8 ? -2.91 11.789 -13.453 1 85.75 8 ARG B C 1
ATOM 1449 O O . ARG B 1 8 ? -3.402 12.453 -12.539 1 85.75 8 ARG B O 1
ATOM 1456 N N . LYS B 1 9 ? -3.557 11.18 -14.391 1 90.44 9 LYS B N 1
ATOM 1457 C CA . LYS B 1 9 ? -5.012 11.281 -14.398 1 90.44 9 LYS B CA 1
ATOM 1458 C C . LYS B 1 9 ? -5.617 10.633 -13.164 1 90.44 9 LYS B C 1
ATOM 1460 O O . LYS B 1 9 ? -6.527 11.188 -12.539 1 90.44 9 LYS B O 1
ATOM 1465 N N . PHE B 1 10 ? -5.145 9.562 -12.766 1 93.88 10 PHE B N 1
ATOM 1466 C CA . PHE B 1 10 ? -5.641 8.859 -11.586 1 93.88 10 PHE B CA 1
ATOM 1467 C C . PHE B 1 10 ? -5.332 9.648 -10.32 1 93.88 10 PHE B C 1
ATOM 1469 O O . PHE B 1 10 ? -6.191 9.805 -9.453 1 93.88 10 PHE B O 1
ATOM 1476 N N . LYS B 1 11 ? -4.211 10.141 -10.219 1 93.19 11 LYS B N 1
ATOM 1477 C CA . LYS B 1 11 ? -3.809 10.898 -9.031 1 93.19 11 LYS B CA 1
ATOM 1478 C C . LYS B 1 11 ? -4.664 12.148 -8.859 1 93.19 11 LYS B C 1
ATOM 1480 O O . LYS B 1 11 ? -5.055 12.492 -7.742 1 93.19 11 LYS B O 1
ATOM 1485 N N . LYS B 1 12 ? -4.93 12.805 -9.977 1 94.5 12 LYS B N 1
ATOM 1486 C CA . LYS B 1 12 ? -5.773 14 -9.93 1 94.5 12 LYS B CA 1
ATOM 1487 C C . LYS B 1 12 ? -7.191 13.648 -9.492 1 94.5 12 LYS B C 1
ATOM 1489 O O . LYS B 1 12 ? -7.762 14.32 -8.633 1 94.5 12 LYS B O 1
ATOM 1494 N N . ALA B 1 13 ? -7.715 12.609 -10.07 1 95.12 13 ALA B N 1
ATOM 1495 C CA . ALA B 1 13 ? -9.055 12.164 -9.695 1 95.12 13 ALA B CA 1
ATOM 1496 C C . ALA B 1 13 ? -9.109 11.758 -8.227 1 95.12 13 ALA B C 1
ATOM 1498 O O . ALA B 1 13 ? -10.062 12.086 -7.516 1 95.12 13 ALA B O 1
ATOM 1499 N N . PHE B 1 14 ? -8.125 11.086 -7.797 1 96.56 14 PHE B N 1
ATOM 1500 C CA . PHE B 1 14 ? -8.016 10.656 -6.41 1 96.56 14 PHE B CA 1
ATOM 1501 C C . PHE B 1 14 ? -7.969 11.852 -5.469 1 96.56 14 PHE B C 1
ATOM 1503 O O . PHE B 1 14 ? -8.719 11.906 -4.488 1 96.56 14 PHE B O 1
ATOM 1510 N N . MET B 1 15 ? -7.172 12.789 -5.781 1 94.5 15 MET B N 1
ATOM 1511 C CA . MET B 1 15 ? -7.02 13.969 -4.934 1 94.5 15 MET B CA 1
ATOM 1512 C C . MET B 1 15 ? -8.32 14.766 -4.863 1 94.5 15 MET B C 1
ATOM 1514 O O . MET B 1 15 ? -8.734 15.203 -3.789 1 94.5 15 MET B O 1
ATOM 1518 N N . GLU B 1 16 ? -8.898 14.891 -5.984 1 95.5 16 GLU B N 1
ATOM 1519 C CA . GLU B 1 16 ? -10.172 15.602 -6.023 1 95.5 16 GLU B CA 1
ATOM 1520 C C . GLU B 1 16 ? -11.219 14.906 -5.16 1 95.5 16 GLU B C 1
ATOM 1522 O O . GLU B 1 16 ? -11.906 15.555 -4.363 1 95.5 16 GLU B O 1
ATOM 1527 N N . GLN B 1 17 ? -11.297 13.602 -5.289 1 95.75 17 GLN B N 1
ATOM 1528 C CA . GLN B 1 17 ? -12.258 12.836 -4.5 1 95.75 17 GLN B CA 1
ATOM 1529 C C . GLN B 1 17 ? -11.914 12.891 -3.014 1 95.75 17 GLN B C 1
ATOM 1531 O O . GLN B 1 17 ? -12.812 12.938 -2.168 1 95.75 17 GLN B O 1
ATOM 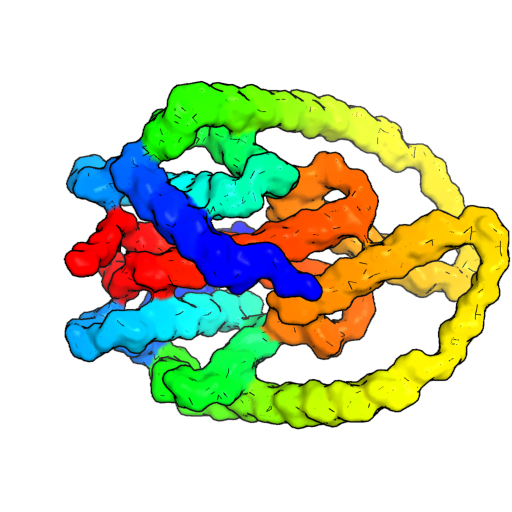1536 N N . LEU B 1 18 ? -10.68 12.836 -2.713 1 94.75 18 LEU B N 1
ATOM 1537 C CA . LEU B 1 18 ? -10.227 12.875 -1.328 1 94.75 18 LEU B CA 1
ATOM 1538 C C . LEU B 1 18 ? -10.617 14.188 -0.665 1 94.75 18 LEU B C 1
ATOM 1540 O O . LEU B 1 18 ? -11.18 14.195 0.433 1 94.75 18 LEU B O 1
ATOM 1544 N N . LEU B 1 19 ? -10.438 15.289 -1.328 1 93.5 19 LEU B N 1
ATOM 1545 C CA . LEU B 1 19 ? -10.742 16.609 -0.781 1 93.5 19 LEU B CA 1
ATOM 1546 C C . LEU B 1 19 ? -12.242 16.766 -0.576 1 93.5 19 LEU B C 1
ATOM 1548 O O . LEU B 1 19 ? -12.68 17.297 0.452 1 93.5 19 LEU B O 1
ATOM 1552 N N . VAL B 1 20 ? -12.992 16.344 -1.522 1 94.12 20 VAL B N 1
ATOM 1553 C CA . VAL B 1 20 ? -14.445 16.406 -1.413 1 94.12 20 VAL B CA 1
ATOM 1554 C C . VAL B 1 20 ? -14.906 15.555 -0.229 1 94.12 20 VAL B C 1
ATOM 1556 O O . VAL B 1 20 ? -15.734 16 0.572 1 94.12 20 VAL B O 1
ATOM 1559 N N . SER B 1 21 ? -14.391 14.359 -0.083 1 95.25 21 SER B N 1
ATOM 1560 C CA . SER B 1 21 ? -14.789 13.453 0.99 1 95.25 21 SER B CA 1
ATOM 1561 C C . SER B 1 21 ? -14.422 14.016 2.357 1 95.25 21 SER B C 1
ATOM 1563 O O . SER B 1 21 ? -15.203 13.922 3.305 1 95.25 21 SER B O 1
ATOM 1565 N N . LEU B 1 22 ? -13.281 14.562 2.447 1 93 22 LEU B N 1
ATOM 1566 C CA . LEU B 1 22 ? -12.852 15.172 3.699 1 93 22 LEU B CA 1
ATOM 1567 C C . LEU B 1 22 ? -13.773 16.328 4.086 1 93 22 LEU B C 1
ATOM 1569 O O . LEU B 1 22 ? -14.125 16.484 5.254 1 93 22 LEU B O 1
ATOM 1573 N N . GLN B 1 23 ? -14.109 17.062 3.115 1 92.5 23 GLN B N 1
ATOM 1574 C CA . GLN B 1 23 ? -14.984 18.219 3.342 1 92.5 23 GLN B CA 1
ATOM 1575 C C . GLN B 1 23 ? -16.359 17.766 3.832 1 92.5 23 GLN B C 1
ATOM 1577 O O . GLN B 1 23 ? -16.875 18.297 4.82 1 92.5 23 GLN B O 1
ATOM 1582 N N . VAL B 1 24 ? -16.891 16.828 3.182 1 94 24 VAL B N 1
ATOM 1583 C CA . VAL B 1 24 ? -18.234 16.359 3.518 1 94 24 VAL B CA 1
ATOM 1584 C C . VAL B 1 24 ? -18.219 15.633 4.855 1 94 24 VAL B C 1
ATOM 1586 O O . VAL B 1 24 ? -19.219 15.578 5.559 1 94 24 VAL B O 1
ATOM 1589 N N . ALA B 1 25 ? -17.094 15.016 5.172 1 93.81 25 ALA B N 1
ATOM 1590 C CA . ALA B 1 25 ? -16.953 14.344 6.457 1 93.81 25 ALA B CA 1
ATOM 1591 C C . ALA B 1 25 ? -16.906 15.344 7.605 1 93.81 25 ALA B C 1
ATOM 1593 O O . ALA B 1 25 ? -17.109 14.977 8.766 1 93.81 25 ALA B O 1
ATOM 1594 N N . GLY B 1 26 ? -16.625 16.578 7.32 1 88.31 26 GLY B N 1
ATOM 1595 C CA . GLY B 1 26 ? -16.672 17.641 8.32 1 88.31 26 GLY B CA 1
ATOM 1596 C C . GLY B 1 26 ? -15.312 17.938 8.938 1 88.31 26 GLY B C 1
ATOM 1597 O O . GLY B 1 26 ? -15.234 18.406 10.07 1 88.31 26 GLY B O 1
ATOM 1598 N N . LEU B 1 27 ? -14.289 17.562 8.344 1 82.56 27 LEU B N 1
ATOM 1599 C CA . LEU B 1 27 ? -12.961 17.719 8.914 1 82.56 27 LEU B CA 1
ATOM 1600 C C . LEU B 1 27 ? -12.617 19.188 9.117 1 82.56 27 LEU B C 1
ATOM 1602 O O . LEU B 1 27 ? -11.742 19.531 9.906 1 82.56 27 LEU B O 1
ATOM 1606 N N . THR B 1 28 ? -13.367 19.984 8.578 1 76.56 28 THR B N 1
ATOM 1607 C CA . THR B 1 28 ? -13.133 21.406 8.812 1 76.56 28 THR B CA 1
ATOM 1608 C C . THR B 1 28 ? -13.844 21.875 10.078 1 76.56 28 THR B C 1
ATOM 1610 O O . THR B 1 28 ? -13.617 22.984 10.555 1 76.56 28 THR B O 1
ATOM 1613 N N . SER B 1 29 ? -14.531 20.906 10.594 1 77.69 29 SER B N 1
ATOM 1614 C CA . SER B 1 29 ? -15.266 21.281 11.797 1 77.69 29 SER B CA 1
ATOM 1615 C C . SER B 1 29 ? -14.367 21.25 13.031 1 77.69 29 SER B C 1
ATOM 1617 O O . SER B 1 29 ? -13.523 20.359 13.164 1 77.69 29 SER B O 1
ATOM 1619 N N . LYS B 1 30 ? -14.539 22.156 13.945 1 76.19 30 LYS B N 1
ATOM 1620 C CA . LYS B 1 30 ? -13.75 22.266 15.172 1 76.19 30 LYS B CA 1
ATOM 1621 C C . LYS B 1 30 ? -14.352 21.406 16.281 1 76.19 30 LYS B C 1
ATOM 1623 O O . LYS B 1 30 ? -13.727 21.219 17.328 1 76.19 30 LYS B O 1
ATOM 1628 N N . THR B 1 31 ? -15.375 20.75 16.016 1 83.44 31 THR B N 1
ATOM 1629 C CA . THR B 1 31 ? -16.062 20.047 17.094 1 83.44 31 THR B CA 1
ATOM 1630 C C . THR B 1 31 ? -15.773 18.547 17.016 1 83.44 31 THR B C 1
ATOM 1632 O O . THR B 1 31 ? -16.156 17.797 17.922 1 83.44 31 THR B O 1
ATOM 1635 N N . MET B 1 32 ? -15.055 18.266 16.125 1 84.75 32 MET B N 1
ATOM 1636 C CA . MET B 1 32 ? -14.781 16.828 15.945 1 84.75 32 MET B CA 1
ATOM 1637 C C . MET B 1 32 ? -13.719 16.359 16.938 1 84.75 32 MET B C 1
ATOM 1639 O O . MET B 1 32 ? -12.688 17 17.094 1 84.75 32 MET B O 1
ATOM 1643 N N . GLY B 1 33 ? -14.078 15.273 17.641 1 86.44 33 GLY B N 1
ATOM 1644 C CA . GLY B 1 33 ? -13.086 14.672 18.516 1 86.44 33 GLY B CA 1
ATOM 1645 C C . GLY B 1 33 ? -11.93 14.047 17.766 1 86.44 33 GLY B C 1
ATOM 1646 O O . GLY B 1 33 ? -11.984 13.898 16.531 1 86.44 33 GLY B O 1
ATOM 1647 N N . LEU B 1 34 ? -10.891 13.727 18.422 1 86.06 34 LEU B N 1
ATOM 1648 C CA . LEU B 1 34 ? -9.664 13.211 17.828 1 86.06 34 LEU B CA 1
ATOM 1649 C C . LEU B 1 34 ? -9.922 11.891 17.109 1 86.06 34 LEU B C 1
ATOM 1651 O O . LEU B 1 34 ? -9.484 11.711 15.961 1 86.06 34 LEU B O 1
ATOM 1655 N N . GLN B 1 35 ? -10.664 10.992 17.812 1 89.56 35 GLN B N 1
ATOM 1656 C CA . GLN B 1 35 ? -10.953 9.688 17.219 1 89.56 35 GLN B CA 1
ATOM 1657 C C . GLN B 1 35 ? -11.859 9.828 16 1 89.56 35 GLN B C 1
ATOM 1659 O O . GLN B 1 35 ? -11.656 9.156 14.992 1 89.56 35 GLN B O 1
ATOM 1664 N N . GLU B 1 36 ? -12.797 10.648 16.141 1 90.19 36 GLU B N 1
ATOM 1665 C CA . GLU B 1 36 ? -13.711 10.867 15.023 1 90.19 36 GLU B CA 1
ATOM 1666 C C . GLU B 1 36 ? -12.977 11.469 13.828 1 90.19 36 GLU B C 1
ATOM 1668 O O . GLU B 1 36 ? -13.273 11.133 12.68 1 90.19 36 GLU B O 1
ATOM 1673 N N . ARG B 1 37 ? -12.062 12.344 14.102 1 89.81 37 ARG B N 1
ATOM 1674 C CA . ARG B 1 37 ? -11.258 12.961 13.047 1 89.81 37 ARG B CA 1
ATOM 1675 C C . ARG B 1 37 ? -10.398 11.93 12.336 1 89.81 37 ARG B C 1
ATOM 1677 O O . ARG B 1 37 ? -10.297 11.938 11.109 1 89.81 37 ARG B O 1
ATOM 1684 N N . ARG B 1 38 ? -9.836 11.109 13.141 1 88.56 38 ARG B N 1
ATOM 1685 C CA . ARG B 1 38 ? -9.023 10.031 12.57 1 88.56 38 ARG B CA 1
ATOM 1686 C C . ARG B 1 38 ? -9.867 9.133 11.672 1 88.56 38 ARG B C 1
ATOM 1688 O O . ARG B 1 38 ? -9.43 8.758 10.578 1 88.56 38 ARG B O 1
ATOM 1695 N N . ASP B 1 39 ? -11.023 8.852 12.109 1 93.56 39 ASP B N 1
ATOM 1696 C CA . ASP B 1 39 ? -11.922 8.008 11.32 1 93.56 39 ASP B CA 1
ATOM 1697 C C . ASP B 1 39 ? -12.359 8.719 10.039 1 93.56 39 ASP B C 1
ATOM 1699 O O . ASP B 1 39 ? -12.5 8.086 8.992 1 93.56 39 ASP B O 1
ATOM 1703 N N . ALA B 1 40 ? -12.547 9.945 10.195 1 94.62 40 ALA B N 1
ATOM 1704 C CA . ALA B 1 40 ? -12.953 10.727 9.031 1 94.62 40 ALA B CA 1
ATOM 1705 C C . ALA B 1 40 ? -11.875 10.719 7.953 1 94.62 40 ALA B C 1
ATOM 1707 O O . ALA B 1 40 ? -12.172 10.555 6.77 1 94.62 40 ALA B O 1
ATOM 1708 N N . VAL B 1 41 ? -10.633 10.891 8.336 1 94.12 41 VAL B N 1
ATOM 1709 C CA . VAL B 1 41 ? -9.523 10.883 7.383 1 94.12 41 VAL B CA 1
ATOM 1710 C C . VAL B 1 41 ? -9.383 9.484 6.77 1 94.12 41 VAL B C 1
ATOM 1712 O O . VAL B 1 41 ? -9.25 9.352 5.551 1 94.12 41 VAL B O 1
ATOM 1715 N N . ARG B 1 42 ? -9.461 8.508 7.594 1 95 42 ARG B N 1
ATOM 1716 C CA . ARG B 1 42 ? -9.32 7.121 7.152 1 95 42 ARG B CA 1
ATOM 1717 C C . ARG B 1 42 ? -10.398 6.754 6.145 1 95 42 ARG B C 1
ATOM 1719 O O . ARG B 1 42 ? -10.102 6.285 5.047 1 95 42 ARG B O 1
ATOM 1726 N N . LEU B 1 43 ? -11.602 6.977 6.496 1 97 43 LEU B N 1
ATOM 1727 C CA . LEU B 1 43 ? -12.719 6.598 5.641 1 97 43 LEU B CA 1
ATOM 1728 C C . LEU B 1 43 ? -12.734 7.426 4.363 1 97 43 LEU B C 1
ATOM 1730 O O . LEU B 1 43 ? -12.961 6.895 3.273 1 97 43 LEU B O 1
ATOM 1734 N N . SER B 1 44 ? -12.461 8.703 4.508 1 96.56 44 SER B N 1
ATOM 1735 C CA . SER B 1 44 ? -12.414 9.57 3.336 1 96.56 44 SER B CA 1
ATOM 1736 C C . SER B 1 44 ? -11.344 9.117 2.355 1 96.56 44 SER B C 1
ATOM 1738 O O . SER B 1 44 ? -11.586 9.055 1.147 1 96.56 44 SER B O 1
ATOM 1740 N N . SER B 1 45 ? -10.188 8.82 2.904 1 96.25 45 SER B N 1
ATOM 1741 C CA . SER B 1 45 ? -9.07 8.438 2.041 1 96.25 45 SER B CA 1
ATOM 1742 C C . SER B 1 45 ? -9.336 7.098 1.36 1 96.25 45 SER B C 1
ATOM 1744 O O . SER B 1 45 ? -9.047 6.93 0.174 1 96.25 45 SER B O 1
ATOM 1746 N N . ASP B 1 46 ? -9.883 6.117 2.062 1 96.75 46 ASP B N 1
ATOM 1747 C CA . ASP B 1 46 ? -10.172 4.801 1.504 1 96.75 46 ASP B CA 1
ATOM 1748 C C . ASP B 1 46 ? -11.289 4.879 0.461 1 96.75 46 ASP B C 1
ATOM 1750 O O . ASP B 1 46 ? -11.188 4.277 -0.61 1 96.75 46 ASP B O 1
ATOM 1754 N N . VAL B 1 47 ? -12.281 5.637 0.737 1 97 47 VAL B N 1
ATOM 1755 C CA . VAL B 1 47 ? -13.398 5.785 -0.189 1 97 47 VAL B CA 1
ATOM 1756 C C . VAL B 1 47 ? -12.938 6.531 -1.438 1 97 47 VAL B C 1
ATOM 1758 O O . VAL B 1 47 ? -13.273 6.141 -2.561 1 97 47 VAL B O 1
ATOM 1761 N N . ALA B 1 48 ? -12.188 7.586 -1.212 1 96.88 48 ALA B N 1
ATOM 1762 C CA . ALA B 1 48 ? -11.688 8.352 -2.348 1 96.88 48 ALA B CA 1
ATOM 1763 C C . ALA B 1 48 ? -10.852 7.473 -3.279 1 96.88 48 ALA B C 1
ATOM 1765 O O . ALA B 1 48 ? -10.977 7.566 -4.504 1 96.88 48 ALA B O 1
ATOM 1766 N N . MET B 1 49 ? -10.047 6.637 -2.705 1 95.94 49 MET B N 1
ATOM 1767 C CA . MET B 1 49 ? -9.242 5.703 -3.486 1 95.94 49 MET B CA 1
ATOM 1768 C C . MET B 1 49 ? -10.125 4.758 -4.293 1 95.94 49 MET B C 1
ATOM 1770 O O . MET B 1 49 ? -9.898 4.547 -5.484 1 95.94 49 MET B O 1
ATOM 1774 N N . ALA B 1 50 ? -11.086 4.227 -3.635 1 96.69 50 ALA B N 1
ATOM 1775 C CA . ALA B 1 50 ? -11.992 3.27 -4.273 1 96.69 50 ALA B CA 1
ATOM 1776 C C . ALA B 1 50 ? -12.773 3.928 -5.406 1 96.69 50 ALA B C 1
ATOM 1778 O O . ALA B 1 50 ? -12.883 3.369 -6.5 1 96.69 50 ALA B O 1
ATOM 1779 N N . VAL B 1 51 ? -13.234 5.113 -5.195 1 95.25 51 VAL B N 1
ATOM 1780 C CA . VAL B 1 51 ? -14.047 5.828 -6.172 1 95.25 51 VAL B CA 1
ATOM 1781 C C . VAL B 1 51 ? -13.188 6.238 -7.363 1 95.25 51 VAL B C 1
ATOM 1783 O O . VAL B 1 51 ? -13.594 6.082 -8.516 1 95.25 51 VAL B O 1
ATOM 1786 N N . ALA B 1 52 ? -12.016 6.75 -7.039 1 95.69 52 ALA B N 1
ATOM 1787 C CA . ALA B 1 52 ? -11.117 7.188 -8.109 1 95.69 52 ALA B CA 1
ATOM 1788 C C . ALA B 1 52 ? -10.727 6.016 -9 1 95.69 52 ALA B C 1
ATOM 1790 O O . ALA B 1 52 ? -10.586 6.176 -10.219 1 95.69 52 ALA B O 1
ATOM 1791 N N . ARG B 1 53 ? -10.5 4.82 -8.438 1 94.69 53 ARG B N 1
ATOM 1792 C CA . ARG B 1 53 ? -10.117 3.65 -9.219 1 94.69 53 ARG B CA 1
ATOM 1793 C C . ARG B 1 53 ? -11.281 3.146 -10.062 1 94.69 53 ARG B C 1
ATOM 1795 O O . ARG B 1 53 ? -11.086 2.639 -11.164 1 94.69 53 ARG B O 1
ATOM 1802 N N . GLY B 1 54 ? -12.367 3.232 -9.453 1 90.5 54 GLY B N 1
ATOM 1803 C CA . GLY B 1 54 ? -13.57 2.754 -10.117 1 90.5 54 GLY B CA 1
ATOM 1804 C C . GLY B 1 54 ? -14.203 1.569 -9.414 1 90.5 54 GLY B C 1
ATOM 1805 O O . GLY B 1 54 ? -13.508 0.639 -9 1 90.5 54 GLY B O 1
ATOM 1806 N N . ARG B 1 55 ? -15.414 1.567 -9.461 1 76.75 55 ARG B N 1
ATOM 1807 C CA . ARG B 1 55 ? -16.219 0.6 -8.727 1 76.75 55 ARG B CA 1
ATOM 1808 C C . ARG B 1 55 ? -16.109 -0.79 -9.344 1 76.75 55 ARG B C 1
ATOM 1810 O O . ARG B 1 55 ? -16.453 -1.788 -8.711 1 76.75 55 ARG B O 1
ATOM 1817 N N . ALA B 1 56 ? -15.539 -0.75 -10.445 1 82.5 56 ALA B N 1
ATOM 1818 C CA . ALA B 1 56 ? -15.438 -2.033 -11.133 1 82.5 56 ALA B CA 1
ATOM 1819 C C . ALA B 1 56 ? -14.281 -2.865 -10.586 1 82.5 56 ALA B C 1
ATOM 1821 O O . ALA B 1 56 ? -14.227 -4.078 -10.805 1 82.5 56 ALA B O 1
ATOM 1822 N N . ALA B 1 57 ? -13.383 -2.191 -9.898 1 90.31 57 ALA B N 1
ATOM 1823 C CA . ALA B 1 57 ? -12.297 -2.955 -9.281 1 90.31 57 ALA B CA 1
ATOM 1824 C C . ALA B 1 57 ? -12.797 -3.746 -8.078 1 90.31 57 ALA B C 1
ATOM 1826 O O . ALA B 1 57 ? -13.328 -3.168 -7.125 1 90.31 57 ALA B O 1
ATOM 1827 N N . PRO B 1 58 ? -12.656 -5.051 -8.086 1 91.62 58 PRO B N 1
ATOM 1828 C CA . PRO B 1 58 ? -13.211 -5.887 -7.016 1 91.62 58 PRO B CA 1
ATOM 1829 C C . PRO B 1 58 ? -12.703 -5.484 -5.629 1 91.62 58 PRO B C 1
ATOM 1831 O O . PRO B 1 58 ? -13.469 -5.492 -4.664 1 91.62 58 PRO B O 1
ATOM 1834 N N . TRP B 1 59 ? -11.438 -5.184 -5.578 1 94.94 59 TRP B N 1
ATOM 1835 C CA . TRP B 1 59 ? -10.898 -4.809 -4.273 1 94.94 59 TRP B CA 1
ATOM 1836 C C . TRP B 1 59 ? -11.539 -3.518 -3.775 1 94.94 59 TRP B C 1
ATOM 1838 O O . TRP B 1 59 ? -11.742 -3.34 -2.572 1 94.94 59 TRP B O 1
ATOM 1848 N N . ALA B 1 60 ? -11.867 -2.557 -4.648 1 96.38 60 ALA B N 1
ATOM 1849 C CA . ALA B 1 60 ? -12.453 -1.266 -4.293 1 96.38 60 ALA B CA 1
ATOM 1850 C C . ALA B 1 60 ? -13.836 -1.441 -3.682 1 96.38 60 ALA B C 1
ATOM 1852 O O . ALA B 1 60 ? -14.133 -0.878 -2.625 1 96.38 60 ALA B O 1
ATOM 1853 N N . ARG B 1 61 ? -14.602 -2.268 -4.328 1 94.38 61 ARG B N 1
ATOM 1854 C CA . ARG B 1 61 ? -15.93 -2.562 -3.814 1 94.38 61 ARG B CA 1
ATOM 1855 C C . ARG B 1 61 ? -15.852 -3.275 -2.467 1 94.38 61 ARG B C 1
ATOM 1857 O O . ARG B 1 61 ? -16.609 -2.953 -1.545 1 94.38 61 ARG B O 1
ATOM 1864 N N . ALA B 1 62 ? -14.984 -4.195 -2.4 1 96 62 ALA B N 1
ATOM 1865 C CA . ALA B 1 62 ? -14.828 -4.969 -1.171 1 96 62 ALA B CA 1
ATOM 1866 C C . ALA B 1 62 ? -14.375 -4.082 -0.017 1 96 62 ALA B C 1
ATOM 1868 O O . ALA B 1 62 ? -14.836 -4.238 1.116 1 96 62 ALA B O 1
ATOM 1869 N N . LEU B 1 63 ? -13.508 -3.156 -0.26 1 96.12 63 LEU B N 1
ATOM 1870 C CA . LEU B 1 63 ? -12.977 -2.246 0.749 1 96.12 63 LEU B CA 1
ATOM 1871 C C . LEU B 1 63 ? -14.086 -1.383 1.338 1 96.12 63 LEU B C 1
ATOM 1873 O O . LEU B 1 63 ? -14.219 -1.283 2.561 1 96.12 63 LEU B O 1
ATOM 1877 N N . VAL B 1 64 ? -14.859 -0.806 0.438 1 96.81 64 VAL B N 1
ATOM 1878 C CA . VAL B 1 64 ? -15.945 0.07 0.875 1 96.81 64 VAL B CA 1
ATOM 1879 C C . VAL B 1 64 ? -17 -0.744 1.617 1 96.81 64 VAL B C 1
ATOM 1881 O O . VAL B 1 64 ? -17.531 -0.302 2.641 1 96.81 64 VAL B O 1
ATOM 1884 N N . ALA B 1 65 ? -17.25 -1.928 1.145 1 96.31 65 ALA B N 1
ATOM 1885 C CA . ALA B 1 65 ? -18.219 -2.805 1.799 1 96.31 65 ALA B CA 1
ATOM 1886 C C . ALA B 1 65 ? -17.75 -3.174 3.207 1 96.31 65 ALA B C 1
ATOM 1888 O O . ALA B 1 65 ? -18.562 -3.24 4.133 1 96.31 65 ALA B O 1
ATOM 1889 N N . ARG B 1 66 ? -16.5 -3.422 3.34 1 94.75 66 ARG B N 1
ATOM 1890 C CA . ARG B 1 66 ? -15.953 -3.754 4.652 1 94.75 66 ARG B CA 1
ATOM 1891 C C . ARG B 1 66 ? -16.141 -2.604 5.633 1 94.75 66 ARG B C 1
ATOM 1893 O O . ARG B 1 66 ? -16.562 -2.818 6.773 1 94.75 66 ARG B O 1
ATOM 1900 N N . HIS B 1 67 ? -15.875 -1.439 5.188 1 96.5 67 HIS B N 1
ATOM 1901 C CA . HIS B 1 67 ? -16.094 -0.269 6.031 1 96.5 67 HIS B CA 1
ATOM 1902 C C . HIS B 1 67 ? -17.562 -0.109 6.387 1 96.5 67 HIS B C 1
ATOM 1904 O O . HIS B 1 67 ? -17.906 0.231 7.523 1 96.5 67 HIS B O 1
ATOM 1910 N N . ALA B 1 68 ? -18.391 -0.344 5.438 1 96.75 68 ALA B N 1
ATOM 1911 C CA . ALA B 1 68 ? -19.828 -0.131 5.602 1 96.75 68 ALA B CA 1
ATOM 1912 C C . ALA B 1 68 ? -20.438 -1.166 6.547 1 96.75 68 ALA B C 1
ATOM 1914 O O . ALA B 1 68 ? -21.516 -0.951 7.105 1 96.75 68 ALA B O 1
ATOM 1915 N N . SER B 1 69 ? -19.766 -2.256 6.711 1 94.56 69 SER B N 1
ATOM 1916 C CA . SER B 1 69 ? -20.266 -3.326 7.562 1 94.56 69 SER B CA 1
ATOM 1917 C C . SER B 1 69 ? -20.062 -3.002 9.039 1 94.56 69 SER B C 1
ATOM 1919 O O . SER B 1 69 ? -20.688 -3.623 9.906 1 94.56 69 SER B O 1
ATOM 1921 N N . GLU B 1 70 ? -19.219 -2.088 9.305 1 93.69 70 GLU B N 1
ATOM 1922 C CA . GLU B 1 70 ? -18.984 -1.671 10.68 1 93.69 70 GLU B CA 1
ATOM 1923 C C . GLU B 1 70 ? -19.953 -0.572 11.109 1 93.69 70 GLU B C 1
ATOM 1925 O O . GLU B 1 70 ? -19.922 0.531 10.562 1 93.69 70 GLU B O 1
ATOM 1930 N N . ARG B 1 71 ? -20.688 -0.776 12.102 1 92.38 71 ARG B N 1
ATOM 1931 C CA . ARG B 1 71 ? -21.734 0.136 12.547 1 92.38 71 ARG B CA 1
ATOM 1932 C C . ARG B 1 71 ? -21.156 1.484 12.953 1 92.38 71 ARG B C 1
ATOM 1934 O O . ARG B 1 71 ? -21.781 2.527 12.734 1 92.38 71 ARG B O 1
ATOM 1941 N N . ARG B 1 72 ? -19.984 1.484 13.484 1 93.38 72 ARG B N 1
ATOM 1942 C CA . ARG B 1 72 ? -19.359 2.713 13.969 1 93.38 72 ARG B CA 1
ATOM 1943 C C . ARG B 1 72 ? -19.078 3.676 12.82 1 93.38 72 ARG B C 1
ATOM 1945 O O . ARG B 1 72 ? -18.938 4.883 13.039 1 93.38 72 ARG B O 1
ATOM 1952 N N . ASN B 1 73 ? -19.047 3.131 11.625 1 96.25 73 ASN B N 1
ATOM 1953 C CA . ASN B 1 73 ? -18.688 3.949 10.469 1 96.25 73 ASN B CA 1
ATOM 1954 C C . ASN B 1 73 ? -19.938 4.492 9.773 1 96.25 73 ASN B C 1
ATOM 1956 O O . ASN B 1 73 ? -19.828 5.289 8.844 1 96.25 73 ASN B O 1
ATOM 1960 N N . GLU B 1 74 ? -21.078 4.102 10.172 1 96.75 74 GLU B N 1
ATOM 1961 C CA . GLU B 1 74 ? -22.312 4.348 9.438 1 96.75 74 GLU B CA 1
ATOM 1962 C C . GLU B 1 74 ? -22.562 5.844 9.242 1 96.75 74 GLU B C 1
ATOM 1964 O O . GLU B 1 74 ? -22.75 6.305 8.117 1 96.75 74 GLU B O 1
ATOM 1969 N N . ALA B 1 75 ? -22.531 6.625 10.297 1 95.56 75 ALA B N 1
ATOM 1970 C CA . ALA B 1 75 ? -22.844 8.047 10.219 1 95.56 75 ALA B CA 1
ATOM 1971 C C . ALA B 1 75 ? -21.875 8.773 9.281 1 95.56 75 ALA B C 1
ATOM 1973 O O . ALA B 1 75 ? -22.312 9.523 8.398 1 95.56 75 ALA B O 1
ATOM 1974 N N . LEU B 1 76 ? -20.656 8.531 9.406 1 95.19 76 LEU B N 1
ATOM 1975 C CA . LEU B 1 76 ? -19.641 9.18 8.594 1 95.19 76 LEU B CA 1
ATOM 1976 C C . LEU B 1 76 ? -19.734 8.727 7.137 1 95.19 76 LEU B C 1
ATOM 1978 O O . LEU B 1 76 ? -19.625 9.547 6.219 1 95.19 76 LEU B O 1
ATOM 1982 N N . LEU B 1 77 ? -19.953 7.48 6.945 1 97.25 77 LEU B N 1
ATOM 1983 C CA . LEU B 1 77 ? -20.016 6.957 5.586 1 97.25 77 LEU B CA 1
ATOM 1984 C C . LEU B 1 77 ? -21.25 7.449 4.855 1 97.25 77 LEU B C 1
ATOM 1986 O O . LEU B 1 77 ? -21.234 7.645 3.639 1 97.25 77 LEU B O 1
ATOM 1990 N N . ARG B 1 78 ? -22.312 7.66 5.605 1 97.19 78 ARG B N 1
ATOM 1991 C CA . ARG B 1 78 ? -23.5 8.242 5 1 97.19 78 ARG B CA 1
ATOM 1992 C C . ARG B 1 78 ? -23.219 9.656 4.504 1 97.19 78 ARG B C 1
ATOM 1994 O O . ARG B 1 78 ? -23.75 10.078 3.473 1 97.19 78 ARG B O 1
ATOM 2001 N N . ARG B 1 79 ? -22.422 10.328 5.23 1 95.88 79 ARG B N 1
ATOM 2002 C CA . ARG B 1 79 ? -22.047 11.672 4.801 1 95.88 79 ARG B CA 1
ATOM 2003 C C . ARG B 1 79 ? -21.141 11.609 3.574 1 95.88 79 ARG B C 1
ATOM 2005 O O . ARG B 1 79 ? -21.328 12.367 2.617 1 95.88 79 ARG B O 1
ATOM 2012 N N . ILE B 1 80 ? -20.219 10.695 3.51 1 96.5 80 ILE B N 1
ATOM 2013 C CA . ILE B 1 80 ? -19.172 10.625 2.492 1 96.5 80 ILE B CA 1
ATOM 2014 C C . ILE B 1 80 ? -19.75 10.047 1.202 1 96.5 80 ILE B C 1
ATOM 2016 O O . ILE B 1 80 ? -19.484 10.555 0.112 1 96.5 80 ILE B O 1
ATOM 2020 N N . LEU B 1 81 ? -20.562 9.016 1.343 1 96.38 81 LEU B N 1
ATOM 2021 C CA . LEU B 1 81 ? -21.031 8.281 0.173 1 96.38 81 LEU B CA 1
ATOM 2022 C C . LEU B 1 81 ? -22.438 8.734 -0.227 1 96.38 81 LEU B C 1
ATOM 2024 O O . LEU B 1 81 ? -22.891 8.453 -1.337 1 96.38 81 LEU B O 1
ATOM 2028 N N . GLY B 1 82 ? -23.125 9.406 0.71 1 95.62 82 GLY B N 1
ATOM 2029 C CA . GLY B 1 82 ? -24.547 9.602 0.539 1 95.62 82 GLY B CA 1
ATOM 2030 C C . GLY B 1 82 ? -25.375 8.414 0.996 1 95.62 82 GLY B C 1
ATOM 2031 O O . GLY B 1 82 ? -24.844 7.305 1.132 1 95.62 82 GLY B O 1
ATOM 2032 N N . GLY B 1 83 ? -26.609 8.594 1.214 1 94.69 83 GLY B N 1
ATOM 2033 C CA . GLY B 1 83 ? -27.484 7.547 1.71 1 94.69 83 GLY B CA 1
ATOM 2034 C C . GLY B 1 83 ? -27.547 6.336 0.8 1 94.69 83 GLY B C 1
ATOM 2035 O O . GLY B 1 83 ? -27.312 5.207 1.243 1 94.69 83 GLY B O 1
ATOM 2036 N N . ALA B 1 84 ? -27.781 6.504 -0.433 1 95.06 84 ALA B N 1
ATOM 2037 C CA . ALA B 1 84 ? -27.906 5.406 -1.393 1 95.06 84 ALA B CA 1
ATOM 2038 C C . ALA B 1 84 ? -26.578 4.652 -1.525 1 95.06 84 ALA B C 1
ATOM 2040 O O . ALA B 1 84 ? -26.562 3.424 -1.604 1 95.06 84 ALA B O 1
ATOM 2041 N N . GLY B 1 85 ? -25.516 5.473 -1.51 1 94.62 85 GLY B N 1
ATOM 2042 C CA . GLY B 1 85 ? -24.203 4.863 -1.601 1 94.62 85 GLY B CA 1
ATOM 2043 C C . GLY B 1 85 ? -23.859 3.982 -0.412 1 94.62 85 GLY B C 1
ATOM 2044 O O . GLY B 1 85 ? -23.328 2.887 -0.576 1 94.62 85 GLY B O 1
ATOM 2045 N N . TYR B 1 86 ? -24.156 4.445 0.683 1 96.38 86 TYR B N 1
ATOM 2046 C CA . TYR B 1 86 ? -23.922 3.674 1.897 1 96.38 86 TYR B CA 1
ATOM 2047 C C . TYR B 1 86 ? -24.75 2.398 1.91 1 96.38 86 TYR B C 1
ATOM 2049 O O . TYR B 1 86 ? -24.25 1.321 2.234 1 96.38 86 TYR B O 1
ATOM 2057 N N . GLU B 1 87 ? -26.031 2.529 1.558 1 95.88 87 GLU B N 1
ATOM 2058 C CA . GLU B 1 87 ? -26.922 1.369 1.579 1 95.88 87 GLU B CA 1
ATOM 2059 C C . GLU B 1 87 ? -26.422 0.286 0.621 1 95.88 87 GLU B C 1
ATOM 2061 O O . GLU B 1 87 ? -26.469 -0.903 0.946 1 95.88 87 GLU B O 1
ATOM 2066 N N . SER B 1 88 ? -26.031 0.693 -0.499 1 94.38 88 SER B N 1
ATOM 2067 C CA . SER B 1 88 ? -25.5 -0.249 -1.479 1 94.38 88 SER B CA 1
ATOM 2068 C C . SER B 1 88 ? -24.25 -0.953 -0.949 1 94.38 88 SER B C 1
ATOM 2070 O O . SER B 1 88 ? -24.125 -2.172 -1.075 1 94.38 88 SER B O 1
ATOM 2072 N N . ALA B 1 89 ? -23.344 -0.171 -0.375 1 94.44 89 ALA B N 1
ATOM 2073 C CA . ALA B 1 89 ? -22.125 -0.738 0.175 1 94.44 89 ALA B CA 1
ATOM 2074 C C . ALA B 1 89 ? -22.422 -1.667 1.348 1 94.44 89 ALA B C 1
ATOM 2076 O O . ALA B 1 89 ? -21.828 -2.742 1.464 1 94.44 89 ALA B O 1
ATOM 2077 N N . ALA B 1 90 ? -23.328 -1.269 2.143 1 94.31 90 ALA B N 1
ATOM 2078 C CA . ALA B 1 90 ? -23.703 -2.061 3.312 1 94.31 90 ALA B CA 1
ATOM 2079 C C . ALA B 1 90 ? -24.344 -3.387 2.898 1 94.31 90 ALA B C 1
ATOM 2081 O O . ALA B 1 90 ? -24.094 -4.422 3.525 1 94.31 90 ALA B O 1
ATOM 2082 N N . ALA B 1 91 ? -25.109 -3.344 1.916 1 92.94 91 ALA B N 1
ATOM 2083 C CA . ALA B 1 91 ? -25.734 -4.562 1.407 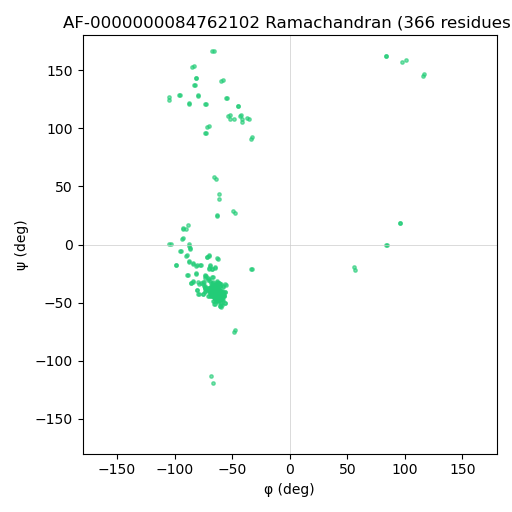1 92.94 91 ALA B CA 1
ATOM 2084 C C . ALA B 1 91 ? -24.688 -5.543 0.895 1 92.94 91 ALA B C 1
ATOM 2086 O O . ALA B 1 91 ? -24.781 -6.746 1.146 1 92.94 91 ALA B O 1
ATOM 2087 N N . ALA B 1 92 ? -23.75 -5 0.241 1 89.81 92 ALA B N 1
ATOM 2088 C CA . ALA B 1 92 ? -22.656 -5.832 -0.272 1 89.81 92 ALA B CA 1
ATOM 2089 C C . ALA B 1 92 ? -21.875 -6.465 0.868 1 89.81 92 ALA B C 1
ATOM 2091 O O . ALA B 1 92 ? -21.453 -7.621 0.776 1 89.81 92 ALA B O 1
ATOM 2092 N N . GLY B 1 93 ? -21.641 -5.738 1.934 1 86.81 93 GLY B N 1
ATOM 2093 C CA . GLY B 1 93 ? -20.922 -6.238 3.092 1 86.81 93 GLY B CA 1
ATOM 2094 C C . GLY B 1 93 ? -21.672 -7.324 3.84 1 86.81 93 GLY B C 1
ATOM 2095 O O . GLY B 1 93 ? -21.062 -8.289 4.309 1 86.81 93 GLY B O 1
ATOM 2096 N N . ARG B 1 94 ? -22.922 -7.254 3.963 1 84.06 94 ARG B N 1
ATOM 2097 C CA . ARG B 1 94 ? -23.766 -8.227 4.648 1 84.06 94 ARG B CA 1
ATOM 2098 C C . ARG B 1 94 ? -23.812 -9.547 3.881 1 84.06 94 ARG B C 1
ATOM 2100 O O . ARG B 1 94 ? -23.766 -10.625 4.48 1 84.06 94 ARG B O 1
ATOM 2107 N N . SER B 1 95 ? -23.797 -9.391 2.615 1 76.81 95 SER B N 1
ATOM 2108 C CA . SER B 1 95 ? -23.828 -10.586 1.78 1 76.81 95 SER B CA 1
ATOM 2109 C C . SER B 1 95 ? -22.531 -11.391 1.902 1 76.81 95 SER B C 1
ATOM 2111 O O . SER B 1 95 ? -22.562 -12.617 1.926 1 76.81 95 SER B O 1
ATOM 2113 N N . ARG B 1 96 ? -21.5 -10.688 2.086 1 69.38 96 ARG B N 1
ATOM 2114 C CA . ARG B 1 96 ? -20.188 -11.328 2.186 1 69.38 96 ARG B CA 1
ATOM 2115 C C . ARG B 1 96 ? -20.031 -12.039 3.527 1 69.38 96 ARG B C 1
ATOM 2117 O O . ARG B 1 96 ? -19.453 -13.125 3.596 1 69.38 96 ARG B O 1
ATOM 2124 N N . LYS B 1 97 ? -20.5 -11.414 4.5 1 66.88 97 LYS B N 1
ATOM 2125 C CA . LYS B 1 97 ? -20.422 -12.008 5.832 1 66.88 97 LYS B CA 1
ATOM 2126 C C . LYS B 1 97 ? -21.219 -13.312 5.895 1 66.88 97 LYS B C 1
ATOM 2128 O O . LYS B 1 97 ? -20.766 -14.289 6.492 1 66.88 97 LYS B O 1
ATOM 2133 N N . ILE B 1 98 ? -22.219 -13.336 5.191 1 55.09 98 ILE B N 1
ATOM 2134 C CA . ILE B 1 98 ? -23.094 -14.508 5.184 1 55.09 98 ILE B CA 1
ATOM 2135 C C . ILE B 1 98 ? -22.422 -15.641 4.406 1 55.09 98 ILE B C 1
ATOM 2137 O O . ILE B 1 98 ? -22.438 -16.797 4.848 1 55.09 98 ILE B O 1
ATOM 2141 N N . VAL B 1 99 ? -21.719 -15.234 3.391 1 54 99 VAL B N 1
ATOM 2142 C CA . VAL B 1 99 ? -21.078 -16.219 2.529 1 54 99 VAL B CA 1
ATOM 2143 C C . VAL B 1 99 ? -19.859 -16.797 3.229 1 54 99 VAL B C 1
ATOM 2145 O O . VAL B 1 99 ? -19.609 -18.016 3.178 1 54 99 VAL B O 1
ATOM 2148 N N . ARG B 1 100 ? -19.047 -15.961 3.891 1 58.72 100 ARG B N 1
ATOM 2149 C CA . ARG B 1 100 ? -17.875 -16.438 4.621 1 58.72 100 ARG B CA 1
ATOM 2150 C C . ARG B 1 100 ? -18.281 -17.391 5.742 1 58.72 100 ARG B C 1
ATOM 2152 O O . ARG B 1 100 ? -17.609 -18.391 5.992 1 58.72 100 ARG B O 1
ATOM 2159 N N . ARG B 1 101 ? -19.359 -17.078 6.363 1 53.66 101 ARG B N 1
ATOM 2160 C CA . ARG B 1 101 ? -19.875 -17.938 7.434 1 53.66 101 ARG B CA 1
ATOM 2161 C C . ARG B 1 101 ? -20.328 -19.281 6.891 1 53.66 101 ARG B C 1
ATOM 2163 O O . ARG B 1 101 ? -20.109 -20.328 7.512 1 53.66 101 ARG B O 1
ATOM 2170 N N . SER B 1 102 ? -20.781 -19.141 5.738 1 51.34 102 SER B N 1
ATOM 2171 C CA . SER B 1 102 ? -21.297 -20.359 5.141 1 51.34 102 SER B CA 1
ATOM 2172 C C . SER B 1 102 ? -20.172 -21.219 4.574 1 51.34 102 SER B C 1
ATOM 2174 O O . SER B 1 102 ? -20.203 -22.453 4.699 1 51.34 102 SER B O 1
ATOM 2176 N N . HIS B 1 103 ? -19.203 -20.516 3.973 1 50.75 103 HIS B N 1
ATOM 2177 C CA . HIS B 1 103 ? -18.078 -21.25 3.396 1 50.75 103 HIS B CA 1
ATOM 2178 C C . HIS B 1 103 ? -17.156 -21.781 4.484 1 50.75 103 HIS B C 1
ATOM 2180 O O . HIS B 1 103 ? -16.578 -22.859 4.332 1 50.75 103 HIS B O 1
ATOM 2186 N N . GLY B 1 104 ? -16.969 -21 5.523 1 49.16 104 GLY B N 1
ATOM 2187 C CA . GLY B 1 104 ? -16.219 -21.531 6.652 1 49.16 104 GLY B CA 1
ATOM 2188 C C . GLY B 1 104 ? -16.812 -22.812 7.215 1 49.16 104 GLY B C 1
ATOM 2189 O O . GLY B 1 104 ? -16.078 -23.719 7.609 1 49.16 104 GLY B O 1
ATOM 2190 N N . ALA B 1 105 ? -18.031 -22.906 7.18 1 48.62 105 ALA B N 1
ATOM 2191 C CA . ALA B 1 105 ? -18.719 -24.109 7.656 1 48.62 105 ALA B CA 1
ATOM 2192 C C . ALA B 1 105 ? -18.578 -25.266 6.66 1 48.62 105 ALA B C 1
ATOM 2194 O O . ALA B 1 105 ? -18.438 -26.422 7.059 1 48.62 105 ALA B O 1
ATOM 2195 N N . CYS B 1 106 ? -18.516 -24.922 5.484 1 43.03 106 CYS B N 1
ATOM 2196 C CA . CYS B 1 106 ? -18.469 -25.969 4.48 1 43.03 106 CYS B CA 1
ATOM 2197 C C . CYS B 1 106 ? -17.047 -26.438 4.246 1 43.03 106 CYS B C 1
ATOM 2199 O O . CYS B 1 106 ? -16.828 -27.578 3.82 1 43.03 106 CYS B O 1
ATOM 2201 N N . ARG B 1 107 ? -16.125 -25.531 4.375 1 46.59 107 ARG B N 1
ATOM 2202 C CA . ARG B 1 107 ? -14.734 -25.906 4.105 1 46.59 107 ARG B CA 1
ATOM 2203 C C . ARG B 1 107 ? -14.219 -26.891 5.145 1 46.59 107 ARG B C 1
ATOM 2205 O O . ARG B 1 107 ? -13.273 -27.641 4.883 1 46.59 107 ARG B O 1
ATOM 2212 N N . ARG B 1 108 ? -14.734 -26.875 6.387 1 43.56 108 ARG B N 1
ATOM 2213 C CA . ARG B 1 108 ? -14.281 -27.875 7.344 1 43.56 108 ARG B CA 1
ATOM 2214 C C . ARG B 1 108 ? -14.531 -29.281 6.82 1 43.56 108 ARG B C 1
ATOM 2216 O O . ARG B 1 108 ? -13.781 -30.219 7.133 1 43.56 108 ARG B O 1
ATOM 2223 N N . LYS B 1 109 ? -15.578 -29.453 6.137 1 42.09 109 LYS B N 1
ATOM 2224 C CA . LYS B 1 109 ? -15.883 -30.844 5.828 1 42.09 109 LYS B CA 1
ATOM 2225 C C . LYS B 1 109 ? -15.039 -31.344 4.656 1 42.09 109 LYS B C 1
ATOM 2227 O O . LYS B 1 109 ? -14.727 -32.531 4.574 1 42.09 109 LYS B O 1
ATOM 2232 N N . ARG B 1 110 ? -14.742 -30.406 3.744 1 40.06 110 ARG B N 1
ATOM 2233 C CA . ARG B 1 110 ? -14.234 -30.953 2.492 1 40.06 110 ARG B CA 1
ATOM 2234 C C . ARG B 1 110 ? -12.734 -31.219 2.574 1 40.06 110 ARG B C 1
ATOM 2236 O O . ARG B 1 110 ? -12.156 -31.812 1.664 1 40.06 110 ARG B O 1
ATOM 2243 N N . ILE B 1 111 ? -12.117 -30.609 3.578 1 39.31 111 ILE B N 1
ATOM 2244 C CA . ILE B 1 111 ? -10.672 -30.75 3.449 1 39.31 111 ILE B CA 1
ATOM 2245 C C . ILE B 1 111 ? -10.266 -32.188 3.705 1 39.31 111 ILE B C 1
ATOM 2247 O O . ILE B 1 111 ? -9.078 -32.5 3.715 1 39.31 111 ILE B O 1
ATOM 2251 N N . LYS B 1 112 ? -11.141 -33.062 4.191 1 36.72 112 LYS B N 1
ATOM 2252 C CA . LYS B 1 112 ? -10.508 -34.312 4.578 1 36.72 112 LYS B CA 1
ATOM 2253 C C . LYS B 1 112 ? -9.992 -35.062 3.357 1 36.72 112 LYS B C 1
ATOM 2255 O O . LYS B 1 112 ? -9.219 -36.031 3.49 1 36.72 112 LYS B O 1
ATOM 2260 N N . SER B 1 113 ? -10.797 -34.969 2.25 1 32.31 113 SER B N 1
ATOM 2261 C CA . SER B 1 113 ? -10.602 -36.219 1.489 1 32.31 113 SER B CA 1
ATOM 2262 C C . SER B 1 113 ? -9.195 -36.281 0.902 1 32.31 113 SER B C 1
ATOM 2264 O O . SER B 1 113 ? -8.469 -37.25 1.116 1 32.31 113 SER B O 1
ATOM 2266 N N . SER B 1 114 ? -9.141 -36.219 -0.587 1 33.84 114 SER B N 1
ATOM 2267 C CA . SER B 1 114 ? -8.5 -37.156 -1.519 1 33.84 114 SER B CA 1
ATOM 2268 C C . SER B 1 114 ? -7.051 -36.75 -1.788 1 33.84 114 SER B C 1
ATOM 2270 O O . SER B 1 114 ? -6.473 -37.125 -2.805 1 33.84 114 SER B O 1
ATOM 2272 N N . VAL B 1 115 ? -6.426 -35.844 -1.038 1 35.88 115 VAL B N 1
ATOM 2273 C CA . VAL B 1 115 ? -5.164 -35.562 -1.708 1 35.88 115 VAL B CA 1
ATOM 2274 C C . VAL B 1 115 ? -4.273 -36.781 -1.703 1 35.88 115 VAL B C 1
ATOM 2276 O O . VAL B 1 115 ? -3.727 -37.156 -0.664 1 35.88 115 VAL B O 1
ATOM 2279 N N . MET B 1 116 ? -4.719 -37.875 -2.244 1 33.09 116 MET B N 1
ATOM 2280 C CA . MET B 1 116 ? -3.779 -38.969 -2.441 1 33.09 116 MET B CA 1
ATOM 2281 C C . MET B 1 116 ? -2.641 -38.562 -3.367 1 33.09 116 MET B C 1
ATOM 2283 O O . MET B 1 116 ? -2.814 -38.5 -4.586 1 33.09 116 MET B O 1
ATOM 2287 N N . ALA B 1 117 ? -2.094 -37.375 -3.314 1 37.22 117 ALA B N 1
ATOM 2288 C CA . ALA B 1 117 ? -1.016 -37.094 -4.262 1 37.22 117 ALA B CA 1
ATOM 2289 C C . ALA B 1 117 ? 0.058 -38.188 -4.195 1 37.22 117 ALA B C 1
ATOM 2291 O O . ALA B 1 117 ? 0.454 -38.625 -3.107 1 37.22 117 ALA B O 1
ATOM 2292 N N . ALA B 1 118 ? 0.156 -38.969 -5.258 1 37.72 118 ALA B N 1
ATOM 2293 C CA . ALA B 1 118 ? 1.154 -39.969 -5.609 1 37.72 118 ALA B CA 1
ATOM 2294 C C . ALA B 1 118 ? 2.568 -39.438 -5.445 1 37.72 118 ALA B C 1
ATOM 2296 O O . ALA B 1 118 ? 2.834 -38.281 -5.777 1 37.72 118 ALA B O 1
ATOM 2297 N N . SER B 1 119 ? 3.367 -39.844 -4.465 1 40.94 119 SER B N 1
ATOM 2298 C CA . SER B 1 119 ? 4.762 -39.688 -4.062 1 40.94 119 SER B CA 1
ATOM 2299 C C . SER B 1 119 ? 5.707 -39.969 -5.227 1 40.94 119 SER B C 1
ATOM 2301 O O . SER B 1 119 ? 6.371 -41 -5.258 1 40.94 119 SER B O 1
ATOM 2303 N N . SER B 1 120 ? 5.43 -39.781 -6.484 1 42.31 120 SER B N 1
ATOM 2304 C CA . SER B 1 120 ? 6.555 -40.219 -7.316 1 42.31 120 SER B CA 1
ATOM 2305 C C . SER B 1 120 ? 7.824 -39.438 -6.961 1 42.31 120 SER B C 1
ATOM 2307 O O . SER B 1 120 ? 7.758 -38.312 -6.496 1 42.31 120 SER B O 1
ATOM 2309 N N . GLY B 1 121 ? 9 -40 -6.914 1 47.19 121 GLY B N 1
ATOM 2310 C CA . GLY B 1 121 ? 10.367 -39.875 -6.441 1 47.19 121 GLY B CA 1
ATOM 2311 C C . GLY B 1 121 ? 10.977 -38.5 -6.75 1 47.19 121 GLY B C 1
ATOM 2312 O O . GLY B 1 121 ? 11.602 -37.875 -5.887 1 47.19 121 GLY B O 1
ATOM 2313 N N . SER B 1 122 ? 11.344 -38.156 -7.992 1 53.91 122 SER B N 1
ATOM 2314 C CA . SER B 1 122 ? 12.289 -37.125 -8.359 1 53.91 122 SER B CA 1
ATOM 2315 C C . SER B 1 122 ? 11.688 -35.719 -8.148 1 53.91 122 SER B C 1
ATOM 2317 O O . SER B 1 122 ? 12.414 -34.719 -8.102 1 53.91 122 SER B O 1
ATOM 2319 N N . ASN B 1 123 ? 10.211 -35.406 -8.242 1 59.16 123 ASN B N 1
ATOM 2320 C CA . ASN B 1 123 ? 9.453 -34.188 -8.43 1 59.16 123 ASN B CA 1
ATOM 2321 C C . ASN B 1 123 ? 9.039 -33.562 -7.098 1 59.16 123 ASN B C 1
ATOM 2323 O O . ASN B 1 123 ? 8.117 -32.75 -7.043 1 59.16 123 ASN B O 1
ATOM 2327 N N . GLY B 1 124 ? 9.672 -34.031 -6.02 1 68.56 124 GLY B N 1
ATOM 2328 C CA . GLY B 1 124 ? 9.328 -33.594 -4.672 1 68.56 124 GLY B CA 1
ATOM 2329 C C . GLY B 1 124 ? 9.641 -32.125 -4.422 1 68.56 124 GLY B C 1
ATOM 2330 O O . GLY B 1 124 ? 8.828 -31.406 -3.844 1 68.56 124 GLY B O 1
ATOM 2331 N N . GLY B 1 125 ? 10.914 -31.734 -4.809 1 77.62 125 GLY B N 1
ATOM 2332 C CA . GLY B 1 125 ? 11.305 -30.344 -4.621 1 77.62 125 GLY B CA 1
ATOM 2333 C C . GLY B 1 125 ? 10.383 -29.375 -5.32 1 77.62 125 GLY B C 1
ATOM 2334 O O . GLY B 1 125 ? 10 -28.344 -4.746 1 77.62 125 GLY B O 1
ATOM 2335 N N . ALA B 1 126 ? 10.062 -29.703 -6.488 1 82.31 126 ALA B N 1
ATOM 2336 C CA . ALA B 1 126 ? 9.164 -28.859 -7.266 1 82.31 126 ALA B CA 1
ATOM 2337 C C . ALA B 1 126 ? 7.777 -28.797 -6.629 1 82.31 126 ALA B C 1
ATOM 2339 O O . ALA B 1 126 ? 7.145 -27.734 -6.605 1 82.31 126 ALA B O 1
ATOM 2340 N N . MET B 1 127 ? 7.332 -29.922 -6.102 1 87.19 127 MET B N 1
ATOM 2341 C CA . MET B 1 127 ? 6.023 -29.984 -5.453 1 87.19 127 MET B CA 1
ATOM 2342 C C . MET B 1 127 ? 6.008 -29.141 -4.18 1 87.19 127 MET B C 1
ATOM 2344 O O . MET B 1 127 ? 5.031 -28.453 -3.896 1 87.19 127 MET B O 1
ATOM 2348 N N . VAL B 1 128 ? 7.047 -29.281 -3.436 1 89.25 128 VAL B N 1
ATOM 2349 C CA . VAL B 1 128 ? 7.164 -28.484 -2.217 1 89.25 128 VAL B CA 1
ATOM 2350 C C . VAL B 1 128 ? 7.168 -27 -2.566 1 89.25 128 VAL B C 1
ATOM 2352 O O . VAL B 1 128 ? 6.484 -26.203 -1.921 1 89.25 128 VAL B O 1
ATOM 2355 N N . ALA B 1 129 ? 7.945 -26.672 -3.586 1 86.44 129 ALA B N 1
ATOM 2356 C CA . ALA B 1 129 ? 8.008 -25.281 -4.02 1 86.44 129 ALA B CA 1
ATOM 2357 C C . ALA B 1 129 ? 6.629 -24.781 -4.43 1 86.44 129 ALA B C 1
ATOM 2359 O O . ALA B 1 129 ? 6.242 -23.656 -4.078 1 86.44 129 ALA B O 1
ATOM 2360 N N . ARG B 1 130 ? 5.891 -25.547 -5.066 1 88.44 130 ARG B N 1
ATOM 2361 C CA . ARG B 1 130 ? 4.551 -25.172 -5.504 1 88.44 130 ARG B CA 1
ATOM 2362 C C . ARG B 1 130 ? 3.615 -24.984 -4.312 1 88.44 130 ARG B C 1
ATOM 2364 O O . ARG B 1 130 ? 2.797 -24.078 -4.297 1 88.44 130 ARG B O 1
ATOM 2371 N N . ARG B 1 131 ? 3.748 -25.859 -3.416 1 92 131 ARG B N 1
ATOM 2372 C CA . ARG B 1 131 ? 2.934 -25.766 -2.207 1 92 131 ARG B CA 1
ATOM 2373 C C . ARG B 1 131 ? 3.26 -24.5 -1.424 1 92 131 ARG B C 1
ATOM 2375 O O . ARG B 1 131 ? 2.361 -23.844 -0.888 1 92 131 ARG B O 1
ATOM 2382 N N . MET B 1 132 ? 4.441 -24.172 -1.367 1 91.25 132 MET B N 1
ATOM 2383 C CA . MET B 1 132 ? 4.871 -22.969 -0.665 1 91.25 132 MET B CA 1
ATOM 2384 C C . MET B 1 132 ? 4.32 -21.719 -1.343 1 91.25 132 MET B C 1
ATOM 2386 O O . MET B 1 132 ? 3.848 -20.812 -0.671 1 91.25 132 MET B O 1
ATOM 2390 N N . VAL B 1 133 ? 4.383 -21.703 -2.58 1 91.75 133 VAL B N 1
ATOM 2391 C CA . VAL B 1 133 ? 3.85 -20.578 -3.352 1 91.75 133 VAL B CA 1
ATOM 2392 C C . VAL B 1 133 ? 2.344 -20.469 -3.123 1 91.75 133 VAL B C 1
ATOM 2394 O O . VAL B 1 133 ? 1.823 -19.375 -2.902 1 91.75 133 VAL B O 1
ATOM 2397 N N . LYS B 1 134 ? 1.728 -21.578 -3.182 1 91.81 134 LYS B N 1
ATOM 2398 C CA . LYS B 1 134 ? 0.286 -21.609 -2.951 1 91.81 134 LYS B CA 1
ATOM 2399 C C . LYS B 1 134 ? -0.063 -21.047 -1.577 1 91.81 134 LYS B C 1
ATOM 2401 O O . LYS B 1 134 ? -1.034 -20.297 -1.438 1 91.81 134 LYS B O 1
ATOM 2406 N N . LYS B 1 135 ? 0.663 -21.375 -0.627 1 93.44 135 LYS B N 1
ATOM 2407 C CA . LYS B 1 135 ? 0.438 -20.859 0.723 1 93.44 135 LYS B CA 1
ATOM 2408 C C . LYS B 1 135 ? 0.591 -19.344 0.773 1 93.44 135 LYS B C 1
ATOM 2410 O O . LYS B 1 135 ? -0.195 -18.656 1.428 1 93.44 135 LYS B O 1
ATOM 2415 N N . ARG B 1 136 ? 1.568 -18.906 0.062 1 92.88 136 ARG B N 1
ATOM 2416 C CA . ARG B 1 136 ? 1.77 -17.453 0.042 1 92.88 136 ARG B CA 1
ATOM 2417 C C . ARG B 1 136 ? 0.616 -16.75 -0.666 1 92.88 136 ARG B C 1
ATOM 2419 O O . ARG B 1 136 ? 0.193 -15.672 -0.25 1 92.88 136 ARG B O 1
ATOM 2426 N N . LEU B 1 137 ? 0.138 -17.312 -1.648 1 94.31 137 LEU B N 1
ATOM 2427 C CA . LEU B 1 137 ? -1.006 -16.75 -2.363 1 94.31 137 LEU B CA 1
ATOM 2428 C C . LEU B 1 137 ? -2.242 -16.719 -1.471 1 94.31 137 LEU B C 1
ATOM 2430 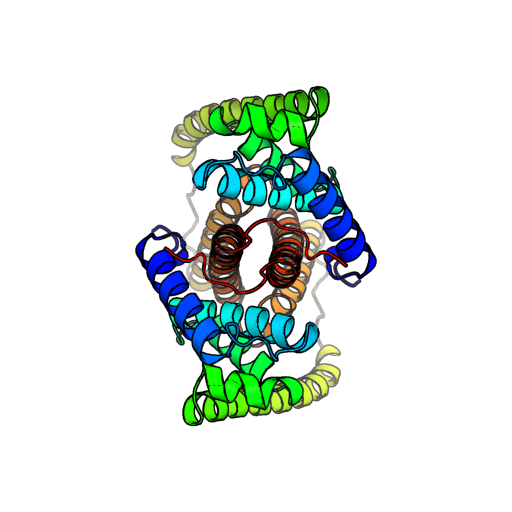O O . LEU B 1 137 ? -3.035 -15.781 -1.533 1 94.31 137 LEU B O 1
ATOM 2434 N N . GLN B 1 138 ? -2.348 -17.734 -0.624 1 94.19 138 GLN B N 1
ATOM 2435 C CA . GLN B 1 138 ? -3.475 -17.781 0.301 1 94.19 138 GLN B CA 1
ATOM 2436 C C . GLN B 1 138 ? -3.406 -16.641 1.312 1 94.19 138 GLN B C 1
ATOM 2438 O O . GLN B 1 138 ? -4.426 -16.047 1.649 1 94.19 138 GLN B O 1
ATOM 2443 N N . VAL B 1 139 ? -2.258 -16.312 1.77 1 94.25 139 VAL B N 1
ATOM 2444 C CA . VAL B 1 139 ? -2.096 -15.203 2.703 1 94.25 139 VAL B CA 1
ATOM 2445 C C . VAL B 1 139 ? -2.373 -13.883 1.987 1 94.25 139 VAL B C 1
ATOM 2447 O O . VAL B 1 139 ? -3.006 -12.984 2.549 1 94.25 139 VAL B O 1
ATOM 2450 N N . LEU B 1 140 ? -1.942 -13.812 0.739 1 94.5 140 LEU B N 1
ATOM 2451 C CA . LEU B 1 140 ? -2.203 -12.617 -0.054 1 94.5 140 LEU B CA 1
ATOM 2452 C C . LEU B 1 140 ? -3.699 -12.414 -0.255 1 94.5 140 LEU B C 1
ATOM 2454 O O . LEU B 1 140 ? -4.18 -11.281 -0.257 1 94.5 140 LEU B O 1
ATOM 2458 N N . ARG B 1 141 ? -4.414 -13.5 -0.396 1 94.38 141 ARG B N 1
ATOM 2459 C CA . ARG B 1 141 ? -5.863 -13.438 -0.545 1 94.38 141 ARG B CA 1
ATOM 2460 C C . ARG B 1 141 ? -6.512 -12.781 0.668 1 94.38 141 ARG B C 1
ATOM 2462 O O . ARG B 1 141 ? -7.484 -12.031 0.532 1 94.38 141 ARG B O 1
ATOM 2469 N N . LYS B 1 142 ? -5.984 -12.969 1.767 1 92.94 142 LYS B N 1
ATOM 2470 C CA . LYS B 1 142 ? -6.539 -12.43 3.004 1 92.94 142 LYS B CA 1
ATOM 2471 C C . LYS B 1 142 ? -6.133 -10.969 3.195 1 92.94 142 LYS B C 1
ATOM 2473 O O . LYS B 1 142 ? -6.832 -10.203 3.861 1 92.94 142 LYS B O 1
ATOM 2478 N N . LEU B 1 143 ? -5.047 -10.625 2.598 1 93 143 LEU B N 1
ATOM 2479 C CA . LEU B 1 143 ? -4.469 -9.305 2.811 1 93 143 LEU B CA 1
ATOM 2480 C C . LEU B 1 143 ? -5.125 -8.273 1.899 1 93 143 LEU B C 1
ATOM 2482 O O . LEU B 1 143 ? -5.262 -7.105 2.273 1 93 143 LEU B O 1
ATOM 2486 N N . VAL B 1 144 ? -5.539 -8.672 0.75 1 95.38 144 VAL B N 1
ATOM 2487 C CA . VAL B 1 144 ? -6.105 -7.762 -0.243 1 95.38 144 VAL B CA 1
ATOM 2488 C C . VAL B 1 144 ? -7.629 -7.777 -0.147 1 95.38 144 VAL B C 1
ATOM 2490 O O . VAL B 1 144 ? -8.25 -8.844 -0.194 1 95.38 144 VAL B O 1
ATOM 2493 N N . PRO B 1 145 ? -8.273 -6.605 -0.037 1 94.44 145 PRO B N 1
ATOM 2494 C CA . PRO B 1 145 ? -9.734 -6.582 0.023 1 94.44 145 PRO B CA 1
ATOM 2495 C C . PRO B 1 145 ? -10.383 -7.309 -1.153 1 94.44 145 PRO B C 1
ATOM 2497 O O . PRO B 1 145 ? -10.047 -7.043 -2.311 1 94.44 145 PRO B O 1
ATOM 2500 N N . GLY B 1 146 ? -11.281 -8.273 -0.83 1 93.56 146 GLY B N 1
ATOM 2501 C CA . GLY B 1 146 ? -12.008 -9 -1.865 1 93.56 146 GLY B CA 1
ATOM 2502 C C . GLY B 1 146 ? -11.219 -10.164 -2.439 1 93.56 146 GLY B C 1
ATOM 2503 O O . GLY B 1 146 ? -11.703 -10.859 -3.332 1 93.56 146 GLY B O 1
ATOM 2504 N N . GLY B 1 147 ? -9.992 -10.352 -1.929 1 94.19 147 GLY B N 1
ATOM 2505 C CA . GLY B 1 147 ? -9.133 -11.398 -2.473 1 94.19 147 GLY B CA 1
ATOM 2506 C C . GLY B 1 147 ? -9.703 -12.789 -2.285 1 94.19 147 GLY B C 1
ATOM 2507 O O . GLY B 1 147 ? -9.445 -13.688 -3.098 1 94.19 147 GLY B O 1
ATOM 2508 N N . GLU B 1 148 ? -10.422 -13.031 -1.247 1 92.44 148 GLU B N 1
ATOM 2509 C CA . GLU B 1 148 ? -10.953 -14.352 -0.916 1 92.44 148 GLU B CA 1
ATOM 2510 C C . GLU B 1 148 ? -12.008 -14.789 -1.924 1 92.44 148 GLU B C 1
ATOM 2512 O O . GLU B 1 148 ? -12.258 -15.984 -2.086 1 92.44 148 GLU B O 1
ATOM 2517 N N . ALA B 1 149 ? -12.562 -13.852 -2.609 1 91.12 149 ALA B N 1
ATOM 2518 C CA . ALA B 1 149 ? -13.633 -14.148 -3.562 1 91.12 149 ALA B CA 1
ATOM 2519 C C . ALA B 1 149 ? -13.062 -14.5 -4.934 1 91.12 149 ALA B C 1
ATOM 2521 O O . ALA B 1 149 ? -13.789 -14.938 -5.824 1 91.12 149 ALA B O 1
ATOM 2522 N N . LEU B 1 150 ? -11.758 -14.195 -5.117 1 90.62 150 LEU B N 1
ATOM 2523 C CA . LEU B 1 150 ? -11.148 -14.391 -6.426 1 90.62 150 LEU B CA 1
ATOM 2524 C C . LEU B 1 150 ? -10.703 -15.844 -6.605 1 90.62 150 LEU B C 1
ATOM 2526 O O . LEU B 1 150 ? -10.18 -16.453 -5.672 1 90.62 150 LEU B O 1
ATOM 2530 N N . HIS B 1 151 ? -11.07 -16.188 -7.902 1 86 151 HIS B N 1
ATOM 2531 C CA . HIS B 1 151 ? -10.656 -17.531 -8.258 1 86 151 HIS B CA 1
ATOM 2532 C C . HIS B 1 151 ? -9.445 -17.516 -9.188 1 86 151 HIS B C 1
ATOM 2534 O O . HIS B 1 151 ? -9.336 -16.641 -10.047 1 86 151 HIS B O 1
ATOM 2540 N N . GLY B 1 152 ? -8.383 -18.219 -8.867 1 90.06 152 GLY B N 1
ATOM 2541 C CA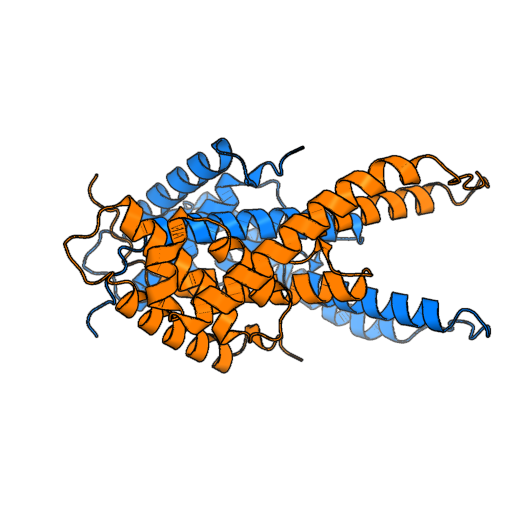 . GLY B 1 152 ? -7.219 -18.359 -9.727 1 90.06 152 GLY B CA 1
ATOM 2542 C C . GLY B 1 152 ? -6.09 -17.406 -9.367 1 90.06 152 GLY B C 1
ATOM 2543 O O . GLY B 1 152 ? -6.328 -16.312 -8.844 1 90.06 152 GLY B O 1
ATOM 2544 N N . SER B 1 153 ? -5.023 -17.797 -9.758 1 91.56 153 SER B N 1
ATOM 2545 C CA . SER B 1 153 ? -3.826 -17.031 -9.422 1 91.56 153 SER B CA 1
ATOM 2546 C C . SER B 1 153 ? -3.721 -15.766 -10.266 1 91.56 153 SER B C 1
ATOM 2548 O O . SER B 1 153 ? -3.303 -14.719 -9.766 1 91.56 153 SER B O 1
ATOM 2550 N N . PHE B 1 154 ? -4.172 -15.828 -11.508 1 93.44 154 PHE B N 1
ATOM 2551 C CA . PHE B 1 154 ? -4.074 -14.672 -12.391 1 93.44 154 PHE B CA 1
ATOM 2552 C C . PHE B 1 154 ? -4.934 -13.523 -11.875 1 93.44 154 PHE B C 1
ATOM 2554 O O . PHE B 1 154 ? -4.469 -12.383 -11.789 1 93.44 154 PHE B O 1
ATOM 2561 N N . SER B 1 155 ? -6.152 -13.82 -11.609 1 94.44 155 SER B N 1
ATOM 2562 C CA . SER B 1 155 ? -7.062 -12.797 -11.117 1 94.44 155 SER B CA 1
ATOM 2563 C C . SER B 1 155 ? -6.566 -12.203 -9.797 1 94.44 155 SER B C 1
ATOM 2565 O O . SER B 1 155 ? -6.625 -10.992 -9.602 1 94.44 155 SER B O 1
ATOM 2567 N N . LEU B 1 156 ? -6.059 -12.992 -8.906 1 95.44 156 LEU B N 1
ATOM 2568 C CA . LEU B 1 156 ? -5.555 -12.523 -7.617 1 95.44 156 LEU B CA 1
ATOM 2569 C C . LEU B 1 156 ? -4.363 -11.594 -7.809 1 95.44 156 LEU B C 1
ATOM 2571 O O . LEU B 1 156 ? -4.34 -10.492 -7.262 1 95.44 156 LEU B O 1
ATOM 2575 N N . LEU B 1 157 ? -3.434 -12.016 -8.617 1 95.81 157 LEU B N 1
ATOM 2576 C CA . LEU B 1 157 ? -2.225 -11.227 -8.82 1 95.81 157 LEU B CA 1
ATOM 2577 C C . LEU B 1 157 ? -2.551 -9.906 -9.508 1 95.81 157 LEU B C 1
ATOM 2579 O O . LEU B 1 157 ? -1.938 -8.875 -9.203 1 95.81 157 LEU B O 1
ATOM 2583 N N . SER B 1 158 ? -3.494 -9.945 -10.453 1 94.5 158 SER B N 1
ATOM 2584 C CA . SER B 1 158 ? -3.943 -8.711 -11.094 1 94.5 158 SER B CA 1
ATOM 2585 C C . SER B 1 158 ? -4.543 -7.746 -10.07 1 94.5 158 SER B C 1
ATOM 2587 O O . SER B 1 158 ? -4.285 -6.539 -10.125 1 94.5 158 SER B O 1
ATOM 2589 N N . GLN B 1 159 ? -5.285 -8.266 -9.172 1 95.12 159 GLN B N 1
ATOM 2590 C CA . GLN B 1 159 ? -5.887 -7.438 -8.125 1 95.12 159 GLN B CA 1
ATOM 2591 C C . GLN B 1 159 ? -4.828 -6.914 -7.16 1 95.12 159 GLN B C 1
ATOM 2593 O O . GLN B 1 159 ? -4.883 -5.754 -6.746 1 95.12 159 GLN B O 1
ATOM 2598 N N . VAL B 1 160 ? -3.928 -7.75 -6.82 1 95.75 160 VAL B N 1
ATOM 2599 C CA . VAL B 1 160 ? -2.842 -7.34 -5.934 1 95.75 160 VAL B CA 1
ATOM 2600 C C . VAL B 1 160 ? -2.061 -6.191 -6.57 1 95.75 160 VAL B C 1
ATOM 2602 O O . VAL B 1 160 ? -1.779 -5.188 -5.918 1 95.75 160 VAL B O 1
ATOM 2605 N N . LEU B 1 161 ? -1.729 -6.328 -7.836 1 95.38 161 LEU B N 1
ATOM 2606 C CA . LEU B 1 161 ? -1.009 -5.297 -8.57 1 95.38 161 LEU B CA 1
ATOM 2607 C C . LEU B 1 161 ? -1.76 -3.969 -8.523 1 95.38 161 LEU B C 1
ATOM 2609 O O . LEU B 1 161 ? -1.173 -2.93 -8.219 1 95.38 161 LEU B O 1
ATOM 2613 N N . ASP B 1 162 ? -2.957 -4.074 -8.836 1 94.94 162 ASP B N 1
ATOM 2614 C CA . ASP B 1 162 ? -3.807 -2.887 -8.883 1 94.94 162 ASP B CA 1
ATOM 2615 C C . ASP B 1 162 ? -3.924 -2.24 -7.508 1 94.94 162 ASP B C 1
ATOM 2617 O O . ASP B 1 162 ? -3.805 -1.02 -7.379 1 94.94 162 ASP B O 1
ATOM 2621 N N . TYR B 1 163 ? -4.137 -2.99 -6.5 1 96.25 163 TYR B N 1
ATOM 2622 C CA . TYR B 1 163 ? -4.305 -2.512 -5.133 1 96.25 163 TYR B CA 1
ATOM 2623 C C . TYR B 1 163 ? -3.014 -1.884 -4.617 1 96.25 163 TYR B C 1
ATOM 2625 O O . TYR B 1 163 ? -3.039 -0.817 -3.998 1 96.25 163 TYR B O 1
ATOM 2633 N N . VAL B 1 164 ? -1.912 -2.545 -4.852 1 96 164 VAL B N 1
ATOM 2634 C CA . VAL B 1 164 ? -0.622 -2.037 -4.398 1 96 164 VAL B CA 1
ATOM 2635 C C . VAL B 1 164 ? -0.338 -0.687 -5.055 1 96 164 VAL B C 1
ATOM 2637 O O . VAL B 1 164 ? 0.11 0.251 -4.391 1 96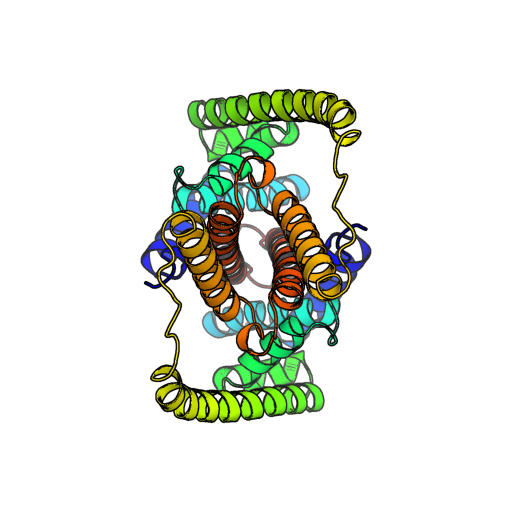 164 VAL B O 1
ATOM 2640 N N . ALA B 1 165 ? -0.596 -0.554 -6.309 1 95.06 165 ALA B N 1
ATOM 2641 C CA . ALA B 1 165 ? -0.404 0.714 -7.008 1 95.06 165 ALA B CA 1
ATOM 2642 C C . ALA B 1 165 ? -1.267 1.813 -6.398 1 95.06 165 ALA B C 1
ATOM 2644 O O . ALA B 1 165 ? -0.812 2.949 -6.234 1 95.06 165 ALA B O 1
ATOM 2645 N N . CYS B 1 166 ? -2.467 1.484 -6.043 1 95.88 166 CYS B N 1
ATOM 2646 C CA . CYS B 1 166 ? -3.375 2.455 -5.445 1 95.88 166 CYS B CA 1
ATOM 2647 C C . CYS B 1 166 ? -2.932 2.816 -4.031 1 95.88 166 CYS B C 1
ATOM 2649 O O . CYS B 1 166 ? -3.043 3.971 -3.617 1 95.88 166 CYS B O 1
ATOM 2651 N N . LEU B 1 167 ? -2.42 1.817 -3.303 1 96.06 167 LEU B N 1
ATOM 2652 C CA . LEU B 1 167 ? -1.902 2.074 -1.963 1 96.06 167 LEU B CA 1
ATOM 2653 C C . LEU B 1 167 ? -0.722 3.039 -2.012 1 96.06 167 LEU B C 1
ATOM 2655 O O . LEU B 1 167 ? -0.64 3.967 -1.204 1 96.06 167 LEU B O 1
ATOM 2659 N N . LYS B 1 168 ? 0.159 2.789 -2.93 1 95.25 168 LYS B N 1
ATOM 2660 C CA . LYS B 1 168 ? 1.308 3.678 -3.08 1 95.25 168 LYS B CA 1
ATOM 2661 C C . LYS B 1 168 ? 0.862 5.109 -3.367 1 95.25 168 LYS B C 1
ATOM 2663 O O . LYS B 1 168 ? 1.417 6.059 -2.814 1 95.25 168 LYS B O 1
ATOM 2668 N N . THR B 1 169 ? -0.104 5.254 -4.227 1 95.12 169 THR B N 1
ATOM 2669 C CA . THR B 1 169 ? -0.636 6.574 -4.535 1 95.12 169 THR B CA 1
ATOM 2670 C C . THR B 1 169 ? -1.297 7.195 -3.309 1 95.12 169 THR B C 1
ATOM 2672 O O . THR B 1 169 ? -1.177 8.398 -3.072 1 95.12 169 THR B O 1
ATOM 2675 N N . GLN B 1 170 ? -2.037 6.395 -2.59 1 95.31 170 GLN B N 1
ATOM 2676 C CA . GLN B 1 170 ? -2.67 6.883 -1.368 1 95.31 170 GLN B CA 1
ATOM 2677 C C . GLN B 1 170 ? -1.63 7.406 -0.38 1 95.31 170 GLN B C 1
ATOM 2679 O O . GLN B 1 170 ? -1.811 8.469 0.214 1 95.31 170 GLN B O 1
ATOM 2684 N N . VAL B 1 171 ? -0.567 6.711 -0.202 1 94.06 171 VAL B N 1
ATOM 2685 C CA . VAL B 1 171 ? 0.523 7.16 0.658 1 94.06 171 VAL B CA 1
ATOM 2686 C C . VAL B 1 171 ? 1.052 8.508 0.165 1 94.06 171 VAL B C 1
ATOM 2688 O O . VAL B 1 171 ? 1.193 9.445 0.947 1 94.06 171 VAL B O 1
ATOM 2691 N N . GLU B 1 172 ? 1.297 8.586 -1.104 1 92.31 172 GLU B N 1
ATOM 2692 C CA . GLU B 1 172 ? 1.82 9.805 -1.706 1 92.31 172 GLU B CA 1
ATOM 2693 C C . GLU B 1 172 ? 0.896 10.992 -1.442 1 92.31 172 GLU B C 1
ATOM 2695 O O . GLU B 1 172 ? 1.354 12.07 -1.056 1 92.31 172 GLU B O 1
ATOM 2700 N N . LEU B 1 173 ? -0.316 10.805 -1.584 1 91.25 173 LEU B N 1
ATOM 2701 C CA . LEU B 1 173 ? -1.273 11.898 -1.422 1 91.25 173 LEU B CA 1
ATOM 2702 C C . LEU B 1 173 ? -1.434 12.266 0.049 1 91.25 173 LEU B C 1
ATOM 2704 O O . LEU B 1 173 ? -1.574 13.445 0.386 1 91.25 173 LEU B O 1
ATOM 2708 N N . MET B 1 174 ? -1.408 11.266 0.902 1 90.31 174 MET B N 1
ATOM 2709 C CA . MET B 1 174 ? -1.462 11.539 2.336 1 90.31 174 MET B CA 1
ATOM 2710 C C . MET B 1 174 ? -0.233 12.32 2.787 1 90.31 174 MET B C 1
ATOM 2712 O O . MET B 1 174 ? -0.332 13.195 3.648 1 90.31 174 MET B O 1
ATOM 2716 N N . GLN B 1 175 ? 0.9 12.031 2.25 1 89.38 175 GLN B N 1
ATOM 2717 C CA . GLN B 1 175 ? 2.133 12.75 2.547 1 89.38 175 GLN B CA 1
ATOM 2718 C C . GLN B 1 175 ? 2.018 14.219 2.148 1 89.38 175 GLN B C 1
ATOM 2720 O O . GLN B 1 175 ? 2.562 15.094 2.824 1 89.38 175 GLN B O 1
ATOM 2725 N N . ARG B 1 176 ? 1.293 14.43 1.123 1 86.75 176 ARG B N 1
ATOM 2726 C CA . ARG B 1 176 ? 1.097 15.797 0.65 1 86.75 176 ARG B CA 1
ATOM 2727 C C . ARG B 1 176 ? 0.154 16.562 1.57 1 86.75 176 ARG B C 1
ATOM 2729 O O . ARG B 1 176 ? 0.284 17.781 1.727 1 86.75 176 ARG B O 1
ATOM 2736 N N . LEU B 1 177 ? -0.684 15.875 2.203 1 83.81 177 LEU B N 1
ATOM 2737 C CA . LEU B 1 177 ? -1.674 16.516 3.059 1 83.81 177 LEU B CA 1
ATOM 2738 C C . LEU B 1 177 ? -1.132 16.703 4.473 1 83.81 177 LEU B C 1
ATOM 2740 O O . LEU B 1 177 ? -1.626 17.547 5.223 1 83.81 177 LEU B O 1
ATOM 2744 N N . CYS B 1 178 ? -0.213 15.883 4.848 1 80.81 178 CYS B N 1
ATOM 2745 C CA . CYS B 1 178 ? 0.328 15.93 6.203 1 80.81 178 CYS B CA 1
ATOM 2746 C C . CYS B 1 178 ? 1.235 17.141 6.383 1 80.81 178 CYS B C 1
ATOM 2748 O O . CYS B 1 178 ? 2.146 17.359 5.586 1 80.81 178 CYS B O 1
ATOM 2750 N N . LYS B 1 179 ? 0.745 18.219 6.906 1 64.12 179 LYS B N 1
ATOM 2751 C CA . LYS B 1 179 ? 1.521 19.406 7.223 1 64.12 179 LYS B CA 1
ATOM 2752 C C . LYS B 1 179 ? 2.582 19.125 8.281 1 64.12 179 LYS B C 1
ATOM 2754 O O . LYS B 1 179 ? 3.402 19.984 8.602 1 64.12 179 LYS B O 1
ATOM 2759 N N . GLY B 1 180 ? 3.053 17.953 8.438 1 54.16 180 GLY B N 1
ATOM 2760 C CA . GLY B 1 180 ? 4.148 17.578 9.32 1 54.16 180 GLY B CA 1
ATOM 2761 C C . GLY B 1 180 ? 3.914 17.984 10.766 1 54.16 180 GLY B C 1
ATOM 2762 O O . GLY B 1 180 ? 4.797 17.812 11.609 1 54.16 180 GLY B O 1
ATOM 2763 N N . SER B 1 181 ? 3.045 18.906 11.133 1 48.88 181 SER B N 1
ATOM 2764 C CA . SER B 1 181 ? 3.104 19.391 12.508 1 48.88 181 SER B CA 1
ATOM 2765 C C . SER B 1 181 ? 2.611 18.344 13.492 1 48.88 181 SER B C 1
ATOM 2767 O O . SER B 1 181 ? 1.524 17.781 13.328 1 48.88 181 SER B O 1
ATOM 2769 N N . PRO B 1 182 ? 3.502 17.609 14.211 1 44.78 182 PRO B N 1
ATOM 2770 C CA . PRO B 1 182 ? 3.064 16.719 15.281 1 44.78 182 PRO B CA 1
ATOM 2771 C C . PRO B 1 182 ? 1.973 17.328 16.156 1 44.78 182 PRO B C 1
ATOM 2773 O O . PRO B 1 182 ? 1.978 18.531 16.406 1 44.78 182 PRO B O 1
ATOM 2776 N N . ALA B 1 183 ? 0.745 16.922 16.031 1 41.12 183 ALA B N 1
ATOM 2777 C CA . ALA B 1 183 ? -0.245 17.406 16.984 1 41.12 183 ALA B CA 1
ATOM 2778 C C . ALA B 1 183 ? 0.363 17.531 18.375 1 41.12 183 ALA B C 1
ATOM 2780 O O . ALA B 1 183 ? 1.167 16.688 18.797 1 41.12 183 ALA B O 1
ATOM 2781 N N . ALA B 1 184 ? 0.611 18.719 18.922 1 35.16 184 ALA B N 1
ATOM 2782 C CA . ALA B 1 184 ? 0.841 18.906 20.344 1 35.16 184 ALA B CA 1
ATOM 2783 C C . ALA B 1 184 ? 0.018 17.922 21.172 1 35.16 184 ALA B C 1
ATOM 2785 O O . ALA B 1 184 ? -1.195 17.797 20.984 1 35.16 184 ALA B O 1
ATOM 2786 N N . ALA B 1 185 ? 0.484 16.656 21.562 1 32.59 185 ALA B N 1
ATOM 2787 C CA . ALA B 1 185 ? -0.2 16.094 22.719 1 32.59 185 ALA B CA 1
ATOM 2788 C C . ALA B 1 185 ? -0.326 17.109 23.844 1 32.59 185 ALA B C 1
ATOM 2790 O O . ALA B 1 185 ? 0.587 17.906 24.078 1 32.59 185 ALA B O 1
#

Foldseek 3Di:
DPQPLVDPQLLVQLLVQLVLQLVLLPLVPPPDDPVSNVLSNVLSNLLSLLVSLHVVQQLSLLSLLVQLCDPVCPVSCCSSLNDVRSVVSPVVNVVVVVVCVVVVVVVVVPVPDDPPPDPDDPCVVVVVVVVVVVVVLVVLLVVGRNSVVDDDDVSNVVSVVNVVSSVVSSVVSVVVVCPVDPPPD/DPQPLVDPQLLVQLLVQLVLQLVLLPLVPPPDDPVSNVLSNVLSNLLSLLVSLHVVQQLSLLSLLVQLCDPVCPVSCCSRLNDVRSVVSPVVNVVVVVVCVVVVVVVVVPVPDDPPPDPDDPCVVVVVVVVVVVVVLVVLLVVGRNSVVDDDDVSNVVSVVNVVSSVVSSVVSVVVVCPVDPPPD

Secondary structure (DSSP, 8-state):
---GGGSHHHHHHHHHHHHHHHHHHTTT-TT--HHHHHHHHHHHHHHHHHHHH-TTSHHHHHHHHHHHHSGGGHHHHHHHH-HHHHHHHHHHHHHHHHHHHHHHHHHHHHTTS-------STTHHHHHHHHHHHHHHHHHHHHSTTGGG--SHHHHHHHHHHHHHHHHHHHHHHHHH--------/---GGGSHHHHHHHHHHHHHHHHHHTTT-TT--HHHHHHHHHHHHHHHHHHHH-TTSHHHHHHHHHHHHSGGGHHHHHHHH-HHHHHHHHHHHHHHHHHHHHHHHHHHHHTTS-------STTHHHHHHHHHHHHHHHHHHHHSTTGGG--SHHHHHHHHHHHHHHHHHHHHHHHHH--------

pLDDT: mean 82.06, std 19.86, range [29.94, 97.25]

Solvent-accessible surface area (backbone atoms only — not comparable to full-atom values): 19772 Å² total; per-residue (Å²): 129,77,60,71,53,75,33,70,66,37,51,50,45,24,51,54,39,27,52,52,22,32,54,54,50,40,47,82,47,87,78,61,49,71,70,57,46,35,48,38,44,44,51,19,47,54,47,13,49,23,60,49,74,26,74,82,41,60,41,32,44,35,45,47,7,56,50,42,58,36,72,91,40,42,70,54,39,31,50,53,55,31,64,68,46,34,52,54,28,26,51,53,25,53,53,48,55,52,47,51,58,49,45,58,60,49,50,65,66,62,70,66,68,76,83,70,72,80,79,65,80,90,57,48,66,60,48,51,52,51,50,51,36,51,51,48,51,53,54,45,23,71,71,39,50,50,29,76,77,48,70,59,67,51,56,41,50,54,48,49,50,54,50,51,44,44,48,54,48,51,41,54,53,41,30,64,54,31,73,58,57,72,74,82,126,130,75,61,72,53,75,33,70,68,38,51,52,46,24,50,53,39,28,52,52,21,34,53,54,51,40,47,80,48,87,80,60,48,71,69,57,45,35,48,38,42,44,51,18,48,54,46,13,49,23,58,48,75,26,71,80,40,60,39,31,44,34,46,49,8,55,48,42,58,36,74,90,40,43,72,55,40,32,50,52,53,31,64,68,46,32,52,54,28,26,51,54,24,54,53,47,54,52,46,51,56,49,46,59,60,50,51,68,66,61,70,68,68,75,84,68,73,80,79,66,80,90,59,47,66,62,48,52,51,49,51,51,35,51,52,46,52,53,53,46,22,72,71,38,50,51,29,75,78,50,71,61,66,50,56,41,48,54,48,48,49,54,50,51,43,45,49,55,47,49,41,54,52,42,30,64,53,31,74,60,57,72,74,81,126

Radius of gyration: 22.63 Å; Cα contacts (8 Å, |Δi|>4): 390; chains: 2; bounding box: 55×68×52 Å